Protein 7PLQ (pdb70)

Secondary structure (DSSP, 8-state):
-THHHHIIIIISSSS---GGGEEEEEEPPSB-TT--BHHHHHHHHHHHH---S----EEEE----S--------------SSSSEEEEETT-HHHHHHTS---TT----EEE---EEE--TT----S-SSTT--EEES-SSS---EEE-GGGHHHHEEE-EEEEEPPP-/----TTHHHIIIIISSSS---GGGEEEEEEPPSB-TT--BHHHHHHHHHHHH---S----EEEE----S----------------SBSSSEEEEETT-HHHHHHTS---TT----EEE---EEE--TTB---S-SSTT--EEES-SSS-S-EEE-HHHHHHHEEE-EEEEE--

Sequence (342 aa):
VDSAVRKLLLEGAGQPFSEENIIGIYRTPLVDQQGRARFNLFQKELEATKHRGNANVRYAWLPCSKDTEERGVLEVTKPVYGIGTHLAPANCAQTCASYSDIDENGIRLCRVIGNVEVVLPGSKQFQPTNERFDSGVDDLQKPKHYIIWDANVVHRHIYAEYAVVIKAPSGQPVDSAVRKLLLEGAGQPFSEENIIGIYRTPLVDQQGRARFNLFQKELEATKHRGNANVRYAWLPCSKDDTEERGVLEVTKPLGPVYGIGTHLAPANCAQTCASYSSDIDENGIRLCRVIGNVEVVLPGSKQFQPTNERFDSGVDDLQQKPKHYIIWDANVHRHIYAEYAVVIKA

Nearest PDB structures (foldseek):
  7plq-assembly1_A  TM=9.986E-01  e=2.661E-35  Triticum aestivum
  7plq-assembly2_B  TM=9.838E-01  e=2.208E-32  Triticum aestivum
  5ngo-assembly1_A  TM=8.039E-01  e=1.996E-17  Arabidopsis thaliana
  5ngo-assembly3_E  TM=8.092E-01  e=1.198E-16  Arabidopsis thaliana
  5ngo-assembly2_B  TM=7.558E-01  e=3.806E-14  Arabidopsis thaliana

InterPro domains:
  IPR012317 Poly(ADP-ribose) polymerase, catalytic domain [PS5105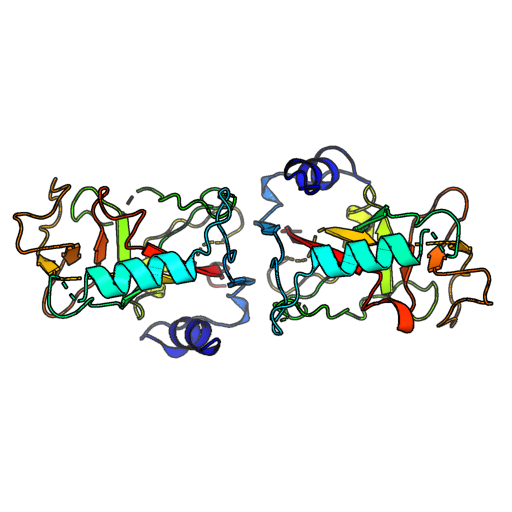9] (236-453)
  IPR022003 RST domain [PF12174] (488-552)
  IPR022003 RST domain [PS51879] (486-557)
  IPR044964 Inactive poly [ADP-ribose] polymerase RCD1/SRO1-5 [PTHR32263] (41-552)
  IPR057823 RCD1, WWE domain [PF23467] (67-146)

B-factor: mean 52.15, std 24.19, range [22.54, 186.38]

Foldseek 3Di:
DVCLLQVLAAVQEPDHDDPVFWPDKDFDDQAAQVRDGLVVLLVVLQVVQVCAVHWPKFKWAAADDPVCVPSSDGDHDDPQFEDAGKTFGSNVVVVSVVVHDQDPQQKWIKTFTHAEDATDRNDHDQADPDPNHAWYFNDPVDGGMTGGHPVCCSRGIGDTMMIMGGHDD/DPDDPCLLCCLAAVFAPDGDDPVQWPDKFWDDQAAQVRHGQVVLQVVLQVVQVVAVGWPKFKWAFADDPVCVHSRDGDHDQFCHFQFADFGKTFGSRHVVLSVVRHDQDPQQKWIKTFTHAEDATDGNDHHQADPDPNHAWYFNDPVDGGMTGHHPVCPRHGIGDTMMTMGRD

Solvent-accessible surface area: 17297 Å² total

Organism: Triticum aestivum (NCBI:txid4565)

Radius of gyration: 23.26 Å; Cα contacts (8 Å, |Δi|>4): 692; chains: 2; bounding box: 47×31×72 Å

Structure (mmCIF, N/CA/C/O backbone):
data_7PLQ
#
_entry.id   7PLQ
#
_cell.length_a   78.513
_cell.length_b   34.373
_cell.length_c   132.581
_cell.angle_alpha   90.000
_cell.angle_beta   101.220
_cell.angle_gamma   90.000
#
_symmetry.space_group_name_H-M   'C 1 2 1'
#
loop_
_entity.id
_entity.type
_entity.pdbx_description
1 polymer 'SIMILAR TO RCD1 (SRO1)'
2 non-polymer 'SULFATE ION'
3 non-polymer GLYCEROL
4 non-polymer 1-ETHOXY-2-(2-ETHOXYETHOXY)ETHANE
5 non-polymer 1,2-ETHANEDIOL
6 water water
#
loop_
_atom_site.group_PDB
_atom_site.id
_atom_site.type_symbol
_atom_site.label_atom_id
_atom_site.label_alt_id
_atom_site.label_comp_id
_atom_site.label_asym_id
_atom_site.label_entity_id
_atom_site.label_seq_id
_atom_site.pdbx_PDB_ins_code
_atom_site.Cartn_x
_atom_site.Cartn_y
_atom_site.Cartn_z
_atom_site.occupancy
_atom_site.B_iso_or_equiv
_atom_site.auth_seq_id
_atom_site.auth_comp_id
_atom_site.auth_asym_id
_atom_site.auth_atom_id
_atom_site.pdbx_PDB_model_num
ATOM 1 N N . VAL A 1 7 ? 10.962 -4.736 42.904 1.00 100.34 250 VAL A N 1
ATOM 2 C CA . VAL A 1 7 ? 10.244 -5.700 42.079 1.00 104.46 250 VAL A CA 1
ATOM 3 C C . VAL A 1 7 ? 9.183 -5.004 41.235 1.00 107.50 250 VAL A C 1
ATOM 4 O O . VAL A 1 7 ? 8.353 -4.252 41.751 1.00 96.74 250 VAL A O 1
ATOM 8 N N . ASP A 1 8 ? 9.223 -5.276 39.927 1.00 113.09 251 ASP A N 1
ATOM 9 C CA . ASP A 1 8 ? 8.295 -4.647 38.994 1.00 110.45 251 ASP A CA 1
ATOM 10 C C . ASP A 1 8 ? 6.856 -5.064 39.270 1.00 112.66 251 ASP A C 1
ATOM 11 O O . ASP A 1 8 ? 5.932 -4.259 39.103 1.00 109.82 251 ASP A O 1
ATOM 16 N N . SER A 1 9 ? 6.646 -6.312 39.699 1.00 101.44 252 SER A N 1
ATOM 17 C CA . SER A 1 9 ? 5.295 -6.826 39.889 1.00 94.10 252 SER A CA 1
ATOM 18 C C . SER A 1 9 ? 4.559 -6.120 41.019 1.00 81.32 252 SER A C 1
ATOM 19 O O . SER A 1 9 ? 3.333 -6.237 41.105 1.00 67.98 252 SER A O 1
ATOM 22 N N . ALA A 1 10 ? 5.279 -5.396 41.883 1.00 82.78 253 ALA A N 1
ATOM 23 C CA . ALA A 1 10 ? 4.660 -4.776 43.051 1.00 82.06 253 ALA A CA 1
ATOM 24 C C . ALA A 1 10 ? 3.579 -3.773 42.665 1.00 69.39 253 ALA A C 1
ATOM 25 O O . ALA A 1 10 ? 2.645 -3.545 43.443 1.00 59.47 253 ALA A O 1
ATOM 27 N N . VAL A 1 11 ? 3.692 -3.144 41.493 1.00 65.40 254 VAL A N 1
ATOM 28 C CA . VAL A 1 11 ? 2.705 -2.139 41.106 1.00 58.73 254 VAL A CA 1
ATOM 29 C C . VAL A 1 11 ? 1.368 -2.805 40.807 1.00 58.36 254 VAL A C 1
ATOM 30 O O . VAL A 1 11 ? 0.324 -2.415 41.346 1.00 50.26 254 VAL A O 1
ATOM 34 N N . ARG A 1 12 ? 1.382 -3.822 39.940 1.00 53.94 255 ARG A N 1
ATOM 35 C CA . ARG A 1 12 ? 0.168 -4.579 39.652 1.00 62.79 255 ARG A CA 1
ATOM 36 C C . ARG A 1 12 ? -0.284 -5.374 40.867 1.00 54.94 255 ARG A C 1
ATOM 37 O O . ARG A 1 12 ? -1.487 -5.571 41.066 1.00 59.97 255 ARG A O 1
ATOM 45 N N . LYS A 1 13 ? 0.667 -5.826 41.685 1.00 53.49 256 LYS A N 1
ATOM 46 C CA . LYS A 1 13 ? 0.337 -6.494 42.938 1.00 70.12 256 LYS A CA 1
ATOM 47 C C . LYS A 1 13 ? -0.584 -5.625 43.783 1.00 66.46 256 LYS A C 1
ATOM 48 O O . LYS A 1 13 ? -1.653 -6.065 44.219 1.00 73.69 256 LYS A O 1
ATOM 54 N N . LEU A 1 14 ? -0.174 -4.379 44.026 1.00 58.21 257 LEU A N 1
ATOM 55 C CA . LEU A 1 14 ? -0.992 -3.461 44.810 1.00 63.77 257 LEU A CA 1
ATOM 56 C C . LEU A 1 14 ? -2.267 -3.061 44.074 1.00 62.47 257 LEU A C 1
ATOM 57 O O . LEU A 1 14 ? -3.314 -2.877 44.707 1.00 66.53 257 LEU A O 1
ATOM 62 N N . LEU A 1 15 ? -2.203 -2.939 42.744 1.00 66.26 258 LEU A N 1
ATOM 63 C CA . LEU A 1 15 ? -3.310 -2.388 41.965 1.00 65.36 258 LEU A CA 1
ATOM 64 C C . LEU A 1 15 ? -4.437 -3.393 41.769 1.00 73.72 258 LEU A C 1
ATOM 65 O O . LEU A 1 15 ? -5.611 -3.070 41.986 1.00 74.54 258 LEU A O 1
ATOM 70 N N . LEU A 1 16 ? -4.105 -4.610 41.346 1.00 74.17 259 LEU A N 1
ATOM 71 C CA . LEU A 1 16 ? -5.138 -5.537 40.902 1.00 77.42 259 LEU A CA 1
ATOM 72 C C . LEU A 1 16 ? -5.728 -6.320 42.074 1.00 89.27 259 LEU A C 1
ATOM 73 O O . LEU A 1 16 ? -6.936 -6.260 42.320 1.00 96.59 259 LEU A O 1
ATOM 78 N N . GLU A 1 17 ? -4.894 -7.050 42.808 1.00 89.41 260 GLU A N 1
ATOM 79 C CA . GLU A 1 17 ? -5.386 -7.921 43.865 1.00 96.82 260 GLU A CA 1
ATOM 80 C C . GLU A 1 17 ? -5.253 -7.322 45.259 1.00 100.80 260 GLU A C 1
ATOM 81 O O . GLU A 1 17 ? -5.798 -7.892 46.210 1.00 115.92 260 GLU A O 1
ATOM 87 N N . GLY A 1 18 ? -4.546 -6.202 45.400 1.00 93.92 261 GLY A N 1
ATOM 88 C CA . GLY A 1 18 ? -4.198 -5.614 46.683 1.00 99.47 261 GLY A CA 1
ATOM 89 C C . GLY A 1 18 ? -5.252 -5.580 47.776 1.00 114.96 261 GLY A C 1
ATOM 90 O O . GLY A 1 18 ? -5.123 -6.283 48.783 1.00 115.59 261 GLY A O 1
ATOM 91 N N . ALA A 1 19 ? -6.290 -4.763 47.602 1.00 114.76 262 ALA A N 1
ATOM 92 C CA . ALA A 1 19 ? -7.268 -4.489 48.643 1.00 118.93 262 ALA A CA 1
ATOM 93 C C . ALA A 1 19 ? -8.604 -5.160 48.331 1.00 138.31 262 ALA A C 1
ATOM 94 O O . ALA A 1 19 ? -8.718 -5.984 47.416 1.00 133.79 262 ALA A O 1
ATOM 96 N N . GLY A 1 20 ? -9.626 -4.791 49.108 1.00 171.62 263 GLY A N 1
ATOM 97 C CA . GLY A 1 20 ? -10.953 -5.347 48.898 1.00 172.65 263 GLY A CA 1
ATOM 98 C C . GLY A 1 20 ? -11.543 -4.976 47.552 1.00 174.47 263 GLY A C 1
ATOM 99 O O . GLY A 1 20 ? -12.180 -5.803 46.895 1.00 178.85 263 GLY A O 1
ATOM 100 N N . GLN A 1 21 ? -11.359 -3.725 47.131 1.00 154.84 264 GLN A N 1
ATOM 101 C CA . GLN A 1 21 ? -11.796 -3.308 45.805 1.00 144.51 264 GLN A CA 1
ATOM 102 C C . GLN A 1 21 ? -10.652 -3.474 44.811 1.00 140.75 264 GLN A C 1
ATOM 103 O O . GLN A 1 21 ? -9.580 -2.891 45.014 1.00 139.98 264 GLN A O 1
ATOM 109 N N . PRO A 1 22 ? -10.822 -4.269 43.760 1.00 127.50 265 PRO A N 1
ATOM 110 C CA . PRO A 1 22 ? -9.760 -4.479 42.775 1.00 114.29 265 PRO A CA 1
ATOM 111 C C . PRO A 1 22 ? -9.808 -3.486 41.616 1.00 105.14 265 PRO A C 1
ATOM 112 O O . PRO A 1 22 ? -10.750 -2.704 41.463 1.00 105.62 265 PRO A O 1
ATOM 116 N N . PHE A 1 23 ? -8.750 -3.526 40.807 1.00 96.22 266 PHE A N 1
ATOM 117 C CA . PHE A 1 23 ? -8.731 -2.916 39.485 1.00 85.73 266 PHE A CA 1
ATOM 118 C C . PHE A 1 23 ? -8.498 -3.999 38.439 1.00 81.82 266 PHE A C 1
ATOM 119 O O . PHE A 1 23 ? -8.073 -5.116 38.754 1.00 85.06 266 PHE A O 1
ATOM 127 N N . SER A 1 24 ? -8.788 -3.658 37.186 1.00 66.59 267 SER A N 1
ATOM 128 C CA . SER A 1 24 ? -8.632 -4.571 36.066 1.00 70.54 267 SER A CA 1
ATOM 129 C C . SER A 1 24 ? -7.568 -4.043 35.109 1.00 68.86 267 SER A C 1
ATOM 130 O O . SER A 1 24 ? -7.291 -2.840 35.055 1.00 64.42 267 SER A O 1
ATOM 133 N N . GLU A 1 25 ? -6.965 -4.973 34.361 1.00 64.35 268 GLU A N 1
ATOM 134 C CA . GLU A 1 25 ? -5.918 -4.615 33.407 1.00 63.81 268 GLU A CA 1
ATOM 135 C C . GLU A 1 25 ? -6.401 -3.596 32.382 1.00 63.56 268 GLU A C 1
ATOM 136 O O . GLU A 1 25 ? -5.666 -2.666 32.031 1.00 52.72 268 GLU A O 1
ATOM 142 N N . GLU A 1 26 ? -7.638 -3.746 31.900 1.00 63.17 269 GLU A N 1
ATOM 143 C CA . GLU A 1 26 ? -8.172 -2.784 30.942 1.00 54.40 269 GLU A CA 1
ATOM 144 C C . GLU A 1 26 ? -8.265 -1.389 31.541 1.00 57.83 269 GLU A C 1
ATOM 145 O O . GLU A 1 26 ? -8.217 -0.395 30.808 1.00 62.41 269 GLU A O 1
ATOM 151 N N . ASN A 1 27 ? -8.418 -1.291 32.861 1.00 58.73 270 ASN A N 1
ATOM 152 C CA . ASN A 1 27 ? -8.456 0.014 33.504 1.00 57.67 270 ASN A CA 1
ATOM 153 C C . ASN A 1 27 ? -7.080 0.666 33.570 1.00 53.65 270 ASN A C 1
ATOM 154 O O . ASN A 1 27 ? -6.994 1.892 33.682 1.00 53.23 270 ASN A O 1
ATOM 159 N N . ILE A 1 28 ? -6.006 -0.114 33.491 1.00 46.17 271 ILE A N 1
ATOM 160 C CA . ILE A 1 28 ? -4.656 0.436 33.562 1.00 53.95 271 ILE A CA 1
ATOM 161 C C . ILE A 1 28 ? -4.253 0.898 32.166 1.00 43.95 271 ILE A C 1
ATOM 162 O O . ILE A 1 28 ? -4.038 0.081 31.269 1.00 41.59 271 ILE A O 1
ATOM 167 N N . ILE A 1 29 ? -4.144 2.214 31.985 1.00 44.28 272 ILE A N 1
ATOM 168 C CA . ILE A 1 29 ? -3.693 2.752 30.710 1.00 38.12 272 ILE A CA 1
ATOM 169 C C . ILE A 1 29 ? -2.180 2.663 30.600 1.00 34.20 272 ILE A C 1
ATOM 170 O O . ILE A 1 29 ? -1.640 2.318 29.542 1.00 36.15 272 ILE A O 1
ATOM 175 N N . GLY A 1 30 ? -1.474 2.927 31.693 1.00 34.71 273 GLY A N 1
ATOM 176 C CA . GLY A 1 30 ? -0.027 2.880 31.670 1.00 34.84 273 GLY A CA 1
ATOM 177 C C . GLY A 1 30 ? 0.548 2.730 33.058 1.00 34.06 273 GLY A C 1
ATOM 178 O O . GLY A 1 30 ? -0.042 3.175 34.047 1.00 36.45 273 GLY A O 1
ATOM 179 N N . ILE A 1 31 ? 1.705 2.078 33.126 1.00 33.65 274 ILE A N 1
ATOM 180 C CA . ILE A 1 31 ? 2.571 2.062 34.298 1.00 34.16 274 ILE A CA 1
ATOM 181 C C . ILE A 1 31 ? 3.976 2.370 33.797 1.00 35.29 274 ILE A C 1
ATOM 182 O O . ILE A 1 31 ? 4.493 1.664 32.923 1.00 34.27 274 ILE A O 1
ATOM 187 N N . TYR A 1 32 ? 4.578 3.436 34.314 1.00 29.18 275 TYR A N 1
ATOM 188 C CA . TYR A 1 32 ? 5.841 3.925 33.783 1.00 32.16 275 TYR A CA 1
ATOM 189 C C . TYR A 1 32 ? 6.844 4.167 34.898 1.00 33.42 275 TYR A C 1
ATOM 190 O O . TYR A 1 32 ? 6.486 4.641 35.976 1.00 31.73 275 TYR A O 1
ATOM 199 N N . ARG A 1 33 ? 8.103 3.856 34.626 1.00 31.18 276 ARG A N 1
ATOM 200 C CA . ARG A 1 33 ? 9.169 4.238 35.537 1.00 34.40 276 ARG A CA 1
ATOM 201 C C . ARG A 1 33 ? 9.398 5.748 35.492 1.00 33.64 276 ARG A C 1
ATOM 202 O O . ARG A 1 33 ? 9.259 6.394 34.451 1.00 36.56 276 ARG A O 1
ATOM 210 N N . THR A 1 34 ? 9.760 6.309 36.635 1.00 38.10 277 THR A N 1
ATOM 211 C CA . THR A 1 34 ? 10.132 7.713 36.699 1.00 31.21 277 THR A CA 1
ATOM 212 C C . THR A 1 34 ? 11.583 7.902 36.254 1.00 32.09 277 THR A C 1
ATOM 213 O O . THR A 1 34 ? 12.364 6.948 36.222 1.00 35.19 277 THR A O 1
ATOM 217 N N . PRO A 1 35 ? 11.971 9.123 35.898 1.00 30.47 278 PRO A N 1
ATOM 218 C CA . PRO A 1 35 ? 13.326 9.329 35.375 1.00 35.16 278 PRO A CA 1
ATOM 219 C C . PRO A 1 35 ? 14.385 9.042 36.423 1.00 40.12 278 PRO A C 1
ATOM 220 O O . PRO A 1 35 ? 14.169 9.209 37.625 1.00 45.01 278 PRO A O 1
ATOM 224 N N . LEU A 1 36 ? 15.546 8.592 35.946 1.00 37.92 279 LEU A N 1
ATOM 225 C CA . LEU A 1 36 ? 16.625 8.240 36.858 1.00 42.87 279 LEU A CA 1
ATOM 226 C C . LEU A 1 36 ? 17.287 9.467 37.469 1.00 47.06 279 LEU A C 1
ATOM 227 O O . LEU A 1 36 ? 17.731 9.409 38.620 1.00 43.43 279 LEU A O 1
ATOM 232 N N . VAL A 1 37 ? 17.379 10.577 36.727 1.00 50.23 280 VAL A N 1
ATOM 233 C CA . VAL A 1 37 ? 17.980 11.798 37.250 1.00 50.98 280 VAL A CA 1
ATOM 234 C C . VAL A 1 37 ? 16.992 12.953 37.137 1.00 51.48 280 VAL A C 1
ATOM 235 O O . VAL A 1 37 ? 16.051 12.928 36.341 1.00 41.35 280 VAL A O 1
ATOM 239 N N . ASP A 1 38 ? 17.208 13.967 37.976 1.00 58.69 281 ASP A N 1
ATOM 240 C CA . ASP A 1 38 ? 16.441 15.203 37.934 1.00 68.75 281 ASP A CA 1
ATOM 241 C C . ASP A 1 38 ? 17.095 16.152 36.928 1.00 76.73 281 ASP A C 1
ATOM 242 O O . ASP A 1 38 ? 18.014 15.768 36.202 1.00 69.31 281 ASP A O 1
ATOM 247 N N . GLN A 1 39 ? 16.641 17.410 36.877 1.00 126.62 282 GLN A N 1
ATOM 248 C CA . GLN A 1 39 ? 17.208 18.340 35.903 1.00 131.77 282 GLN A CA 1
ATOM 249 C C . GLN A 1 39 ? 18.692 18.574 36.156 1.00 133.12 282 GLN A C 1
ATOM 250 O O . GLN A 1 39 ? 19.469 18.750 35.210 1.00 138.25 282 GLN A O 1
ATOM 256 N N . GLN A 1 40 ? 19.104 18.590 37.423 1.00 100.56 283 GLN A N 1
ATOM 257 C CA . GLN A 1 40 ? 20.485 18.867 37.792 1.00 97.62 283 GLN A CA 1
ATOM 258 C C . GLN A 1 40 ? 21.361 17.618 37.802 1.00 88.82 283 GLN A C 1
ATOM 259 O O . GLN A 1 40 ? 22.422 17.624 38.436 1.00 88.75 283 GLN A O 1
ATOM 265 N N . GLY A 1 41 ? 20.917 16.539 37.159 1.00 80.42 284 GLY A N 1
ATOM 266 C CA . GLY A 1 41 ? 21.749 15.378 36.936 1.00 72.23 284 GLY A CA 1
ATOM 267 C C . GLY A 1 41 ? 21.977 14.476 38.128 1.00 64.50 284 GLY A C 1
ATOM 268 O O . GLY A 1 41 ? 22.737 13.508 38.006 1.00 63.14 284 GLY A O 1
ATOM 269 N N . ARG A 1 42 ? 21.367 14.750 39.276 1.00 65.26 285 ARG A N 1
ATOM 270 C CA . ARG A 1 42 ? 21.567 13.879 40.423 1.00 59.19 285 ARG A CA 1
ATOM 271 C C . ARG A 1 42 ? 20.718 12.626 40.279 1.00 43.40 285 ARG A C 1
ATOM 272 O O . ARG A 1 42 ? 19.537 12.695 39.935 1.00 51.57 285 ARG A O 1
ATOM 280 N N . ALA A 1 43 ? 21.326 11.478 40.560 1.00 49.28 286 ALA A N 1
ATOM 281 C CA . ALA A 1 43 ? 20.599 10.218 40.523 1.00 47.44 286 ALA A CA 1
ATOM 282 C C . ALA A 1 43 ? 19.548 10.223 41.628 1.00 49.35 286 ALA A C 1
ATOM 283 O O . ALA A 1 43 ? 19.882 10.314 42.814 1.00 43.87 286 ALA A O 1
ATOM 285 N N . ARG A 1 44 ? 18.272 10.165 41.235 1.00 49.39 287 ARG A N 1
ATOM 286 C CA . ARG A 1 44 ? 17.198 10.357 42.204 1.00 41.97 287 ARG A CA 1
ATOM 287 C C . ARG A 1 44 ? 17.166 9.228 43.224 1.00 42.91 287 ARG A C 1
ATOM 288 O O . ARG A 1 44 ? 16.975 9.475 44.422 1.00 38.79 287 ARG A O 1
ATOM 296 N N . PHE A 1 45 ? 17.359 7.985 42.774 1.00 34.10 288 PHE A N 1
ATOM 297 C CA . PHE A 1 45 ? 17.340 6.862 43.704 1.00 35.88 288 PHE A CA 1
ATOM 298 C C . PHE A 1 45 ? 18.493 6.940 44.702 1.00 45.03 288 PHE A C 1
ATOM 299 O O . PHE A 1 45 ? 18.296 6.717 45.905 1.00 48.61 288 PHE A O 1
ATOM 307 N N . ASN A 1 46 ? 19.702 7.261 44.230 1.00 35.72 289 ASN A N 1
ATOM 308 C CA . ASN A 1 46 ? 20.842 7.388 45.138 1.00 42.14 289 ASN A CA 1
ATOM 309 C C . ASN A 1 46 ? 20.606 8.470 46.184 1.00 45.37 289 ASN A C 1
ATOM 310 O O . ASN A 1 46 ? 20.953 8.287 47.356 1.00 41.20 289 ASN A O 1
ATOM 315 N N . LEU A 1 47 ? 20.020 9.603 45.782 1.00 44.25 290 LEU A N 1
ATOM 316 C CA . LEU A 1 47 ? 19.667 10.645 46.746 1.00 39.19 290 LEU A CA 1
ATOM 317 C C . LEU A 1 47 ? 18.716 10.111 47.811 1.00 46.42 290 LEU A C 1
ATOM 318 O O . LEU A 1 47 ? 18.869 10.400 49.005 1.00 44.48 290 LEU A O 1
ATOM 323 N N . PHE A 1 48 ? 17.699 9.361 47.387 1.00 40.43 291 PHE A N 1
ATOM 324 C CA . PHE A 1 48 ? 16.744 8.801 48.335 1.00 41.38 291 PHE A CA 1
ATOM 325 C C . PHE A 1 48 ? 17.431 7.813 49.272 1.00 40.26 291 PHE A C 1
ATOM 326 O O . PHE A 1 48 ? 17.146 7.785 50.474 1.00 52.34 291 PHE A O 1
ATOM 334 N N . GLN A 1 49 ? 18.333 6.986 48.734 1.00 48.67 292 GLN A N 1
ATOM 335 C CA . GLN A 1 49 ? 19.090 6.061 49.573 1.00 44.08 292 GLN A CA 1
ATOM 336 C C . GLN A 1 49 ? 19.889 6.824 50.615 1.00 44.20 292 GLN A C 1
ATOM 337 O O . GLN A 1 49 ? 19.926 6.440 51.792 1.00 36.57 292 GLN A O 1
ATOM 343 N N . LYS A 1 50 ? 20.546 7.905 50.190 1.00 38.16 293 LYS A N 1
ATOM 344 C CA . LYS A 1 50 ? 21.265 8.766 51.119 1.00 50.04 293 LYS A CA 1
ATOM 345 C C . LYS A 1 50 ? 20.337 9.274 52.217 1.00 41.65 293 LYS A C 1
ATOM 346 O O . LYS A 1 50 ? 20.652 9.172 53.407 1.00 41.15 293 LYS A O 1
ATOM 352 N N . GLU A 1 51 ? 19.171 9.806 51.830 1.00 42.48 294 GLU A N 1
ATOM 353 C CA . GLU A 1 51 ? 18.201 10.280 52.811 1.00 49.95 294 GLU A CA 1
ATOM 354 C C . GLU A 1 51 ? 17.692 9.139 53.681 1.00 38.18 294 GLU A C 1
ATOM 355 O O . GLU A 1 51 ? 17.414 9.335 54.866 1.00 39.05 294 GLU A O 1
ATOM 361 N N . LEU A 1 52 ? 17.536 7.946 53.101 1.00 39.21 295 LEU A N 1
ATOM 362 C CA . LEU A 1 52 ? 17.156 6.771 53.881 1.00 41.23 295 LEU A CA 1
ATOM 363 C C . LEU A 1 52 ? 18.184 6.479 54.968 1.00 45.71 295 LEU A C 1
ATOM 364 O O . LEU A 1 52 ? 17.830 6.224 56.126 1.00 39.40 295 LEU A O 1
ATOM 369 N N . GLU A 1 53 ? 19.467 6.491 54.606 1.00 41.86 296 GLU A N 1
ATOM 370 C CA . GLU A 1 53 ? 20.507 6.197 55.582 1.00 41.67 296 GLU A CA 1
ATOM 371 C C . GLU A 1 53 ? 20.570 7.259 56.671 1.00 41.90 296 GLU A C 1
ATOM 372 O O . GLU A 1 53 ? 20.758 6.932 57.849 1.00 44.11 296 GLU A O 1
ATOM 378 N N . ALA A 1 54 ? 20.392 8.532 56.305 1.00 42.58 297 ALA A N 1
ATOM 379 C CA . ALA A 1 54 ? 20.445 9.596 57.306 1.00 43.94 297 ALA A CA 1
ATOM 380 C C . ALA A 1 54 ? 19.310 9.473 58.315 1.00 42.40 297 ALA A C 1
ATOM 381 O O . ALA A 1 54 ? 19.531 9.618 59.520 1.00 37.53 297 ALA A O 1
ATOM 383 N N . THR A 1 55 ? 18.085 9.206 57.845 1.00 40.92 298 THR A N 1
ATOM 384 C CA . THR A 1 55 ? 16.975 9.038 58.779 1.00 40.45 298 THR A CA 1
ATOM 385 C C . THR A 1 55 ? 17.162 7.788 59.629 1.00 43.93 298 THR A C 1
ATOM 386 O O . THR A 1 55 ? 16.866 7.795 60.830 1.00 43.82 298 THR A O 1
ATOM 390 N N . LYS A 1 56 ? 17.651 6.703 59.022 1.00 45.23 299 LYS A N 1
ATOM 391 C CA . LYS A 1 56 ? 17.960 5.502 59.791 1.00 38.29 299 LYS A CA 1
ATOM 392 C C . LYS A 1 56 ? 18.944 5.793 60.915 1.00 44.14 299 LYS A C 1
ATOM 393 O O . LYS A 1 56 ? 18.763 5.319 62.043 1.00 48.46 299 LYS A O 1
ATOM 415 N N . HIS A 1 58 ? 19.578 8.676 62.385 1.00 42.45 301 HIS A N 1
ATOM 416 C CA . HIS A 1 58 ? 19.053 9.621 63.361 1.00 43.60 301 HIS A CA 1
ATOM 417 C C . HIS A 1 58 ? 17.967 9.006 64.241 1.00 43.34 301 HIS A C 1
ATOM 418 O O . HIS A 1 58 ? 17.953 9.236 65.455 1.00 37.60 301 HIS A O 1
ATOM 425 N N . ARG A 1 59 ? 17.046 8.236 63.655 1.00 36.63 302 ARG A N 1
ATOM 426 C CA . ARG A 1 59 ? 15.897 7.713 64.387 1.00 34.77 302 ARG A CA 1
ATOM 427 C C . ARG A 1 59 ? 16.045 6.256 64.792 1.00 39.50 302 ARG A C 1
ATOM 428 O O . ARG A 1 59 ? 15.337 5.808 65.701 1.00 43.19 302 ARG A O 1
ATOM 436 N N . GLY A 1 60 ? 16.936 5.511 64.148 1.00 36.16 303 GLY A N 1
ATOM 437 C CA . GLY A 1 60 ? 17.048 4.089 64.342 1.00 40.71 303 GLY A CA 1
ATOM 438 C C . GLY A 1 60 ? 16.342 3.278 63.279 1.00 42.17 303 GLY A C 1
ATOM 439 O O . GLY A 1 60 ? 16.692 2.116 63.066 1.00 38.46 303 GLY A O 1
ATOM 440 N N . ASN A 1 61 ? 15.371 3.876 62.597 1.00 43.13 304 ASN A N 1
ATOM 441 C CA . ASN A 1 61 ? 14.667 3.228 61.506 1.00 42.05 304 ASN A CA 1
ATOM 442 C C . ASN A 1 61 ? 14.169 4.309 60.560 1.00 37.15 304 ASN A C 1
ATOM 443 O O . ASN A 1 61 ? 13.688 5.355 61.005 1.00 36.08 304 ASN A O 1
ATOM 448 N N . ALA A 1 62 ? 14.310 4.068 59.257 1.00 35.29 305 ALA A N 1
ATOM 449 C CA . ALA A 1 62 ? 13.842 5.054 58.291 1.00 37.81 305 ALA A CA 1
ATOM 450 C C . ALA A 1 62 ? 12.340 4.979 58.067 1.00 33.73 305 ALA A C 1
ATOM 451 O O . ALA A 1 62 ? 11.742 5.987 57.672 1.00 33.12 305 ALA A O 1
ATOM 453 N N . ASN A 1 63 ? 11.719 3.828 58.333 1.00 31.43 306 ASN A N 1
ATOM 454 C CA . ASN A 1 63 ? 10.274 3.645 58.168 1.00 30.94 306 ASN A CA 1
ATOM 455 C C . ASN A 1 63 ? 9.844 4.029 56.751 1.00 39.02 306 ASN A C 1
ATOM 456 O O . ASN A 1 63 ? 9.027 4.926 56.529 1.00 36.52 306 ASN A O 1
ATOM 461 N N . VAL A 1 64 ? 10.435 3.330 55.786 1.00 37.97 307 VAL A N 1
ATOM 462 C CA . VAL A 1 64 ? 10.120 3.529 54.374 1.00 31.82 307 VAL A CA 1
ATOM 463 C C . VAL A 1 64 ? 8.833 2.785 54.055 1.00 33.31 307 VAL A C 1
ATOM 464 O O . VAL A 1 64 ? 8.730 1.579 54.300 1.00 37.70 307 VAL A O 1
ATOM 468 N N . ARG A 1 65 ? 7.849 3.493 53.507 1.00 29.24 308 ARG A N 1
ATOM 469 C CA . ARG A 1 65 ? 6.611 2.862 53.084 1.00 32.62 308 ARG A CA 1
ATOM 470 C C . ARG A 1 65 ? 6.371 3.099 51.600 1.00 35.95 308 ARG A C 1
ATOM 471 O O . ARG A 1 65 ? 6.884 4.049 51.004 1.00 37.32 308 ARG A O 1
ATOM 479 N N . TYR A 1 66 ? 5.580 2.209 51.010 1.00 31.07 309 TYR A N 1
ATOM 480 C CA . TYR A 1 66 ? 4.959 2.480 49.724 1.00 35.51 309 TYR A CA 1
ATOM 481 C C . TYR A 1 66 ? 3.686 3.283 49.943 1.00 33.02 309 TYR A C 1
ATOM 482 O O . TYR A 1 66 ? 2.923 3.026 50.880 1.00 38.14 309 TYR A O 1
ATOM 491 N N . ALA A 1 67 ? 3.452 4.253 49.068 1.00 33.97 310 ALA A N 1
ATOM 492 C CA . ALA A 1 67 ? 2.292 5.120 49.196 1.00 34.36 310 ALA A CA 1
ATOM 493 C C . ALA A 1 67 ? 1.931 5.656 47.823 1.00 31.96 310 ALA A C 1
ATOM 494 O O . ALA A 1 67 ? 2.770 5.734 46.922 1.00 32.96 310 ALA A O 1
ATOM 496 N N . TRP A 1 68 ? 0.667 6.033 47.681 1.00 30.61 311 TRP A N 1
ATOM 497 C CA . TRP A 1 68 ? 0.110 6.511 46.425 1.00 32.85 311 TRP A CA 1
ATOM 498 C C . TRP A 1 68 ? -0.091 8.019 46.486 1.00 38.73 311 TRP A C 1
ATOM 499 O O . TRP A 1 68 ? -0.748 8.521 47.401 1.00 33.24 311 TRP A O 1
ATOM 510 N N . LEU A 1 69 ? 0.472 8.736 45.513 1.00 32.74 312 LEU A N 1
ATOM 511 C CA . LEU A 1 69 ? 0.373 10.186 45.472 1.00 26.72 312 LEU A CA 1
ATOM 512 C C . LEU A 1 69 ? -0.612 10.605 44.390 1.00 38.42 312 LEU A C 1
ATOM 513 O O . LEU A 1 69 ? -0.355 10.348 43.200 1.00 36.90 312 LEU A O 1
ATOM 518 N N . PRO A 1 70 ? -1.722 11.263 44.737 1.00 34.84 313 PRO A N 1
ATOM 519 C CA . PRO A 1 70 ? -2.664 11.723 43.701 1.00 37.12 313 PRO A CA 1
ATOM 520 C C . PRO A 1 70 ? -2.016 12.747 42.780 1.00 39.65 313 PRO A C 1
ATOM 521 O O . PRO A 1 70 ? -1.261 13.615 43.223 1.00 37.18 313 PRO A O 1
ATOM 525 N N . CYS A 1 71 ? -2.334 12.649 41.488 1.00 34.01 314 CYS A N 1
ATOM 526 C CA . CYS A 1 71 ? -1.669 13.436 40.462 1.00 39.94 314 CYS A CA 1
ATOM 527 C C . CYS A 1 71 ? -2.671 14.060 39.509 1.00 38.51 314 CYS A C 1
ATOM 528 O O . CYS A 1 71 ? -3.735 13.496 39.238 1.00 36.98 314 CYS A O 1
ATOM 531 N N . SER A 1 72 ? -2.302 15.227 38.993 1.00 39.22 315 SER A N 1
ATOM 532 C CA . SER A 1 72 ? -2.937 15.797 37.819 1.00 37.00 315 SER A CA 1
ATOM 533 C C . SER A 1 72 ? -2.058 15.528 36.603 1.00 43.61 315 SER A C 1
ATOM 534 O O . SER A 1 72 ? -0.911 15.089 36.720 1.00 36.51 315 SER A O 1
ATOM 537 N N . LYS A 1 73 ? -2.613 15.809 35.421 1.00 41.23 316 LYS A N 1
ATOM 538 C CA . LYS A 1 73 ? -1.846 15.706 34.183 1.00 39.67 316 LYS A CA 1
ATOM 539 C C . LYS A 1 73 ? -0.565 16.530 34.258 1.00 35.19 316 LYS A C 1
ATOM 540 O O . LYS A 1 73 ? 0.520 16.044 33.920 1.00 38.19 316 LYS A O 1
ATOM 546 N N . ASP A 1 74 ? -0.670 17.771 34.738 1.00 35.34 317 ASP A N 1
ATOM 547 C CA . ASP A 1 74 ? 0.492 18.655 34.794 1.00 45.97 317 ASP A CA 1
ATOM 548 C C . ASP A 1 74 ? 1.563 18.120 35.742 1.00 40.35 317 ASP A C 1
ATOM 549 O O . ASP A 1 74 ? 2.751 18.090 35.399 1.00 42.28 317 ASP A O 1
ATOM 554 N N . THR A 1 75 ? 1.167 17.715 36.952 1.00 41.96 318 THR A N 1
ATOM 555 C CA . THR A 1 75 ? 2.167 17.290 37.927 1.00 44.83 318 THR A CA 1
ATOM 556 C C . THR A 1 75 ? 2.866 16.016 37.474 1.00 39.17 318 THR A C 1
ATOM 557 O O . THR A 1 75 ? 4.080 15.873 37.654 1.00 45.53 318 THR A O 1
ATOM 569 N N . GLU A 1 77 ? 3.407 15.340 34.423 1.00 32.01 320 GLU A N 1
ATOM 570 C CA . GLU A 1 77 ? 4.310 15.791 33.370 1.00 34.39 320 GLU A CA 1
ATOM 571 C C . GLU A 1 77 ? 5.581 16.389 33.960 1.00 43.35 320 GLU A C 1
ATOM 572 O O . GLU A 1 77 ? 6.675 16.178 33.423 1.00 34.77 320 GLU A O 1
ATOM 578 N N . GLU A 1 78 ? 5.461 17.135 35.067 1.00 38.19 321 GLU A N 1
ATOM 579 C CA . GLU A 1 78 ? 6.652 17.679 35.711 1.00 37.42 321 GLU A CA 1
ATOM 580 C C . GLU A 1 78 ? 7.634 16.573 36.074 1.00 42.51 321 GLU A C 1
ATOM 581 O O . GLU A 1 78 ? 8.841 16.705 35.840 1.00 36.22 321 GLU A O 1
ATOM 611 N N . ARG A 1 82 ? 10.727 16.217 33.524 1.00 37.72 325 ARG A N 1
ATOM 612 C CA . ARG A 1 82 ? 11.793 16.972 34.164 1.00 49.50 325 ARG A CA 1
ATOM 613 C C . ARG A 1 82 ? 12.297 16.388 35.477 1.00 43.93 325 ARG A C 1
ATOM 614 O O . ARG A 1 82 ? 13.214 16.962 36.069 1.00 47.74 325 ARG A O 1
ATOM 622 N N . GLY A 1 83 ? 11.734 15.284 35.957 1.00 40.88 326 GLY A N 1
ATOM 623 C CA . GLY A 1 83 ? 12.175 14.783 37.241 1.00 48.62 326 GLY A CA 1
ATOM 624 C C . GLY A 1 83 ? 11.835 15.672 38.418 1.00 47.83 326 GLY A C 1
ATOM 625 O O . GLY A 1 83 ? 12.372 15.466 39.511 1.00 44.68 326 GLY A O 1
ATOM 626 N N . VAL A 1 84 ? 10.959 16.650 38.231 1.00 47.40 327 VAL A N 1
ATOM 627 C CA . VAL A 1 84 ? 10.538 17.551 39.297 1.00 47.54 327 VAL A CA 1
ATOM 628 C C . VAL A 1 84 ? 9.277 17.001 39.948 1.00 41.92 327 VAL A C 1
ATOM 629 O O . VAL A 1 84 ? 8.365 16.523 39.262 1.00 40.68 327 VAL A O 1
ATOM 633 N N . LEU A 1 85 ? 9.212 17.085 41.276 1.00 45.36 328 LEU A N 1
ATOM 634 C CA . LEU A 1 85 ? 8.049 16.650 42.040 1.00 50.46 328 LEU A CA 1
ATOM 635 C C . LEU A 1 85 ? 7.143 17.843 42.328 1.00 41.13 328 LEU A C 1
ATOM 636 O O . LEU A 1 85 ? 7.566 18.807 42.975 1.00 47.14 328 LEU A O 1
ATOM 641 N N . GLU A 1 86 ? 5.899 17.768 41.854 1.00 50.42 329 GLU A N 1
ATOM 642 C CA . GLU A 1 86 ? 4.853 18.739 42.154 1.00 56.69 329 GLU A CA 1
ATOM 643 C C . GLU A 1 86 ? 3.646 18.031 42.756 1.00 62.79 329 GLU A C 1
ATOM 644 O O . GLU A 1 86 ? 3.286 16.930 42.329 1.00 61.68 329 GLU A O 1
ATOM 650 N N . VAL A 1 87 ? 3.027 18.662 43.753 1.00 60.83 330 VAL A N 1
ATOM 651 C CA . VAL A 1 87 ? 1.912 18.073 44.488 1.00 67.82 330 VAL A CA 1
ATOM 652 C C . VAL A 1 87 ? 0.634 18.853 44.197 1.00 60.90 330 VAL A C 1
ATOM 653 O O . VAL A 1 87 ? 0.648 20.087 44.115 1.00 74.40 330 VAL A O 1
ATOM 657 N N . THR A 1 88 ? -0.468 18.124 44.021 1.00 75.04 331 THR A N 1
ATOM 658 C CA . THR A 1 88 ? -1.781 18.717 43.802 1.00 82.31 331 THR A CA 1
ATOM 659 C C . THR A 1 88 ? -2.535 18.852 45.117 1.00 95.48 331 THR A C 1
ATOM 660 O O . THR A 1 88 ? -2.426 17.998 46.002 1.00 100.45 331 THR A O 1
ATOM 664 N N . LYS A 1 89 ? -3.312 19.924 45.230 1.00 103.12 332 LYS A N 1
ATOM 665 C CA . LYS A 1 89 ? -4.264 20.072 46.323 1.00 97.16 332 LYS A CA 1
ATOM 666 C C . LYS A 1 89 ? -5.623 19.491 45.950 1.00 100.67 332 LYS A C 1
ATOM 667 O O . LYS A 1 89 ? -5.774 18.276 45.822 1.00 101.43 332 LYS A O 1
ATOM 673 N N . PRO A 1 94 ? -8.267 14.274 52.819 1.00 98.56 337 PRO A N 1
ATOM 674 C CA . PRO A 1 94 ? -6.967 14.885 53.117 1.00 96.41 337 PRO A CA 1
ATOM 675 C C . PRO A 1 94 ? -7.100 16.193 53.883 1.00 89.61 337 PRO A C 1
ATOM 676 O O . PRO A 1 94 ? -6.539 17.207 53.472 1.00 94.58 337 PRO A O 1
ATOM 680 N N . VAL A 1 95 ? -7.829 16.162 54.995 1.00 85.80 338 VAL A N 1
ATOM 681 C CA . VAL A 1 95 ? -8.076 17.356 55.793 1.00 79.98 338 VAL A CA 1
ATOM 682 C C . VAL A 1 95 ? -7.100 17.377 56.963 1.00 62.88 338 VAL A C 1
ATOM 683 O O . VAL A 1 95 ? -7.259 18.156 57.911 1.00 75.37 338 VAL A O 1
ATOM 687 N N . TYR A 1 96 ? -6.078 16.523 56.891 1.00 53.29 339 TYR A N 1
ATOM 688 C CA . TYR A 1 96 ? -5.156 16.275 57.997 1.00 54.10 339 TYR A CA 1
ATOM 689 C C . TYR A 1 96 ? -3.884 17.098 57.806 1.00 52.15 339 TYR A C 1
ATOM 690 O O . TYR A 1 96 ? -2.846 16.599 57.373 1.00 50.25 339 TYR A O 1
ATOM 699 N N . GLY A 1 97 ? -3.969 18.381 58.142 1.00 47.20 340 GLY A N 1
ATOM 700 C CA . GLY A 1 97 ? -2.814 19.254 58.110 1.00 47.93 340 GLY A CA 1
ATOM 701 C C . GLY A 1 97 ? -2.499 19.821 56.735 1.00 51.51 340 GLY A C 1
ATOM 702 O O . GLY A 1 97 ? -3.097 19.471 55.716 1.00 47.30 340 GLY A O 1
ATOM 703 N N . ILE A 1 98 ? -1.511 20.715 56.724 1.00 49.57 341 ILE A N 1
ATOM 704 C CA . ILE A 1 98 ? -1.055 21.407 55.520 1.00 48.55 341 ILE A CA 1
ATOM 705 C C . ILE A 1 98 ? 0.251 20.753 55.082 1.00 39.84 341 ILE A C 1
ATOM 706 O O . ILE A 1 98 ? 1.335 21.080 55.572 1.00 44.79 341 ILE A O 1
ATOM 711 N N . GLY A 1 99 ? 0.136 19.809 54.167 1.00 52.10 342 GLY A N 1
ATOM 712 C CA . GLY A 1 99 ? 1.292 19.113 53.659 1.00 43.69 342 GLY A CA 1
ATOM 713 C C . GLY A 1 99 ? 0.894 18.288 52.462 1.00 49.32 342 GLY A C 1
ATOM 714 O O . GLY A 1 99 ? -0.147 18.520 51.847 1.00 54.02 342 GLY A O 1
ATOM 715 N N . THR A 1 100 ? 1.734 17.319 52.133 1.00 46.32 343 THR A N 1
ATOM 716 C CA . THR A 1 100 ? 1.449 16.411 51.035 1.00 44.14 343 THR A CA 1
ATOM 717 C C . THR A 1 100 ? 0.791 15.157 51.598 1.00 45.76 343 THR A C 1
ATOM 718 O O . THR A 1 100 ? 1.348 14.501 52.484 1.00 37.16 343 THR A O 1
ATOM 722 N N . HIS A 1 101 ? -0.392 14.832 51.094 1.00 34.30 344 HIS A N 1
ATOM 723 C CA . HIS A 1 101 ? -1.174 13.720 51.609 1.00 35.11 344 HIS A CA 1
ATOM 724 C C . HIS A 1 101 ? -1.080 12.538 50.658 1.00 34.92 344 HIS A C 1
ATOM 725 O O . HIS A 1 101 ? -1.279 12.689 49.447 1.00 41.19 344 HIS A O 1
ATOM 732 N N . LEU A 1 102 ? -0.789 11.366 51.209 1.00 31.57 345 LEU A N 1
ATOM 733 C CA . LEU A 1 102 ? -0.606 10.151 50.426 1.00 39.34 345 LEU A CA 1
ATOM 734 C C . LEU A 1 102 ? -1.444 9.027 51.008 1.00 36.65 345 LEU A C 1
ATOM 735 O O . LEU A 1 102 ? -1.733 9.000 52.209 1.00 35.09 345 LEU A O 1
ATOM 740 N N . ALA A 1 103 ? -1.809 8.090 50.147 1.00 31.42 346 ALA A N 1
ATOM 741 C CA . ALA A 1 103 ? -2.591 6.967 50.624 1.00 40.00 346 ALA A CA 1
ATOM 742 C C . ALA A 1 103 ? -1.707 5.739 50.790 1.00 37.84 346 ALA A C 1
ATOM 743 O O . ALA A 1 103 ? -0.826 5.493 49.958 1.00 32.29 346 ALA A O 1
ATOM 745 N N . PRO A 1 104 ? -1.949 4.958 51.844 1.00 33.12 347 PRO A N 1
ATOM 746 C CA . PRO A 1 104 ? -1.159 3.743 52.070 1.00 33.48 347 PRO A CA 1
ATOM 747 C C . PRO A 1 104 ? -1.177 2.818 50.863 1.00 36.73 347 PRO A C 1
ATOM 748 O O . PRO A 1 104 ? -2.077 2.857 50.020 1.00 39.28 347 PRO A O 1
ATOM 752 N N . ALA A 1 105 ? -0.157 1.956 50.815 1.00 33.81 348 ALA A N 1
ATOM 753 C CA . ALA A 1 105 ? 0.084 1.106 49.654 1.00 44.59 348 ALA A CA 1
ATOM 754 C C . ALA A 1 105 ? -1.149 0.313 49.243 1.00 37.56 348 ALA A C 1
ATOM 755 O O . ALA A 1 105 ? -1.392 0.108 48.048 1.00 52.31 348 ALA A O 1
ATOM 757 N N . ASN A 1 106 ? -1.927 -0.165 50.208 1.00 44.41 349 ASN A N 1
ATOM 758 C CA . ASN A 1 106 ? -3.086 -0.987 49.884 1.00 47.08 349 ASN A CA 1
ATOM 759 C C . ASN A 1 106 ? -4.354 -0.166 49.679 1.00 46.52 349 ASN A C 1
ATOM 760 O O . ASN A 1 106 ? -5.439 -0.745 49.567 1.00 53.36 349 ASN A O 1
ATOM 765 N N . CYS A 1 107 ? -4.246 1.158 49.606 1.00 45.33 350 CYS A N 1
ATOM 766 C CA . CYS A 1 107 ? -5.407 2.032 49.477 1.00 58.75 350 CYS A CA 1
ATOM 767 C C . CYS A 1 107 ? -5.393 2.778 48.147 1.00 58.66 350 CYS A C 1
ATOM 768 O O . CYS A 1 107 ? -5.700 3.970 48.081 1.00 64.84 350 CYS A O 1
ATOM 771 N N . ALA A 1 108 ? -5.028 2.078 47.068 1.00 52.19 351 ALA A N 1
ATOM 772 C CA . ALA A 1 108 ? -5.050 2.698 45.748 1.00 64.60 351 ALA A CA 1
ATOM 773 C C . ALA A 1 108 ? -6.464 3.076 45.335 1.00 71.02 351 ALA A C 1
ATOM 774 O O . ALA A 1 108 ? -6.658 4.079 44.641 1.00 75.61 351 ALA A O 1
ATOM 776 N N . GLN A 1 109 ? -7.461 2.289 45.748 1.00 74.83 352 GLN A N 1
ATOM 777 C CA . GLN A 1 109 ? -8.848 2.653 45.482 1.00 83.32 352 GLN A CA 1
ATOM 778 C C . GLN A 1 109 ? -9.262 3.876 46.287 1.00 80.98 352 GLN A C 1
ATOM 779 O O . GLN A 1 109 ? -10.041 4.709 45.810 1.00 78.94 352 GLN A O 1
ATOM 785 N N . THR A 1 110 ? -8.756 3.995 47.514 1.00 78.63 353 THR A N 1
ATOM 786 C CA . THR A 1 110 ? -9.038 5.180 48.315 1.00 83.27 353 THR A CA 1
ATOM 787 C C . THR A 1 110 ? -8.386 6.409 47.698 1.00 88.33 353 THR A C 1
ATOM 788 O O . THR A 1 110 ? -9.023 7.460 47.562 1.00 95.24 353 THR A O 1
ATOM 792 N N . CYS A 1 111 ? -7.112 6.295 47.319 1.00 81.14 354 CYS A N 1
ATOM 793 C CA . CYS A 1 111 ? -6.472 7.371 46.576 1.00 79.05 354 CYS A CA 1
ATOM 794 C C . CYS A 1 111 ? -7.177 7.615 45.247 1.00 88.35 354 CYS A C 1
ATOM 795 O O . CYS A 1 111 ? -7.189 8.746 44.752 1.00 89.68 354 CYS A O 1
ATOM 798 N N . ALA A 1 112 ? -7.774 6.571 44.661 1.00 85.38 355 ALA A N 1
ATOM 799 C CA . ALA A 1 112 ? -8.539 6.741 43.428 1.00 90.80 355 ALA A CA 1
ATOM 800 C C . ALA A 1 112 ? -9.832 7.506 43.682 1.00 95.40 355 ALA A C 1
ATOM 801 O O . ALA A 1 112 ? -10.178 8.427 42.933 1.00 103.53 355 ALA A O 1
ATOM 803 N N . SER A 1 113 ? -10.571 7.125 44.727 1.00 95.04 356 SER A N 1
ATOM 804 C CA . SER A 1 113 ? -11.821 7.804 45.040 1.00 99.47 356 SER A CA 1
ATOM 805 C C . SER A 1 113 ? -11.591 9.237 45.500 1.00 104.56 356 SER A C 1
ATOM 806 O O . SER A 1 113 ? -12.494 10.070 45.373 1.00 91.03 356 SER A O 1
ATOM 809 N N . TYR A 1 114 ? -10.404 9.541 46.023 1.00 127.91 357 TYR A N 1
ATOM 810 C CA . TYR A 1 114 ? -10.075 10.874 46.508 1.00 127.26 357 TYR A CA 1
ATOM 811 C C . TYR A 1 114 ? -9.270 11.686 45.501 1.00 130.04 357 TYR A C 1
ATOM 812 O O . TYR A 1 114 ? -8.856 12.805 45.819 1.00 135.24 357 TYR A O 1
ATOM 821 N N . SER A 1 115 ? -9.031 11.152 44.306 1.00 112.86 358 SER A N 1
ATOM 822 C CA . SER A 1 115 ? -8.326 11.865 43.252 1.00 102.62 358 SER A CA 1
ATOM 823 C C . SER A 1 115 ? -9.305 12.337 42.184 1.00 99.54 358 SER A C 1
ATOM 824 O O . SER A 1 115 ? -10.423 11.829 42.058 1.00 99.13 358 SER A O 1
ATOM 827 N N . ASP A 1 116 ? -8.865 13.319 41.406 1.00 85.97 359 ASP A N 1
ATOM 828 C CA . ASP A 1 116 ? -9.710 13.877 40.367 1.00 84.29 359 ASP A CA 1
ATOM 829 C C . ASP A 1 116 ? -9.799 12.934 39.173 1.00 76.37 359 ASP A C 1
ATOM 830 O O . ASP A 1 116 ? -8.899 12.128 38.913 1.00 70.37 359 ASP A O 1
ATOM 835 N N . ILE A 1 117 ? -10.907 13.046 38.448 1.00 66.29 360 ILE A N 1
ATOM 836 C CA . ILE A 1 117 ? -11.139 12.324 37.205 1.00 63.65 360 ILE A CA 1
ATOM 837 C C . ILE A 1 117 ? -11.353 13.381 36.133 1.00 60.76 360 ILE A C 1
ATOM 838 O O . ILE A 1 117 ? -12.239 14.234 36.270 1.00 74.62 360 ILE A O 1
ATOM 843 N N . ASP A 1 118 ? -10.546 13.338 35.078 1.00 57.71 361 ASP A N 1
ATOM 844 C CA . ASP A 1 118 ? -10.515 14.431 34.118 1.00 54.64 361 ASP A CA 1
ATOM 845 C C . ASP A 1 118 ? -11.561 14.195 33.026 1.00 62.56 361 ASP A C 1
ATOM 846 O O . ASP A 1 118 ? -12.373 13.270 33.105 1.00 62.73 361 ASP A O 1
ATOM 851 N N . GLU A 1 119 ? -11.537 15.027 31.979 1.00 59.00 362 GLU A N 1
ATOM 852 C CA . GLU A 1 119 ? -12.581 14.978 30.959 1.00 60.75 362 GLU A CA 1
ATOM 853 C C . GLU A 1 119 ? -12.564 13.673 30.174 1.00 66.81 362 GLU A C 1
ATOM 854 O O . GLU A 1 119 ? -13.602 13.260 29.644 1.00 72.22 362 GLU A O 1
ATOM 860 N N . ASN A 1 120 ? -11.409 13.027 30.062 1.00 60.42 363 ASN A N 1
ATOM 861 C CA . ASN A 1 120 ? -11.304 11.776 29.326 1.00 53.11 363 ASN A CA 1
ATOM 862 C C . ASN A 1 120 ? -11.546 10.556 30.212 1.00 59.09 363 ASN A C 1
ATOM 863 O O . ASN A 1 120 ? -11.295 9.427 29.776 1.00 53.58 363 ASN A O 1
ATOM 868 N N . GLY A 1 121 ? -12.038 10.760 31.431 1.00 52.52 364 GLY A N 1
ATOM 869 C CA . GLY A 1 121 ? -12.301 9.664 32.344 1.00 49.90 364 GLY A CA 1
ATOM 870 C C . GLY A 1 121 ? -11.059 8.983 32.875 1.00 54.22 364 GLY A C 1
ATOM 871 O O . GLY A 1 121 ? -11.047 7.755 33.024 1.00 56.27 364 GLY A O 1
ATOM 872 N N . ILE A 1 122 ? -10.013 9.748 33.172 1.00 52.89 365 ILE A N 1
ATOM 873 C CA . ILE A 1 122 ? -8.709 9.200 33.520 1.00 48.44 365 ILE A CA 1
ATOM 874 C C . ILE A 1 122 ? -8.275 9.716 34.885 1.00 48.08 365 ILE A C 1
ATOM 875 O O . ILE A 1 122 ? -8.434 10.902 35.196 1.00 44.21 365 ILE A O 1
ATOM 888 N N . ARG A 1 124 ? -4.827 9.711 37.650 1.00 36.85 367 ARG A N 1
ATOM 889 C CA . ARG A 1 124 ? -3.375 9.634 37.652 1.00 37.65 367 ARG A CA 1
ATOM 890 C C . ARG A 1 124 ? -2.877 9.604 39.086 1.00 36.74 367 ARG A C 1
ATOM 891 O O . ARG A 1 124 ? -3.420 10.286 39.956 1.00 41.28 367 ARG A O 1
ATOM 915 N N . LEU A 1 127 ? 3.185 5.884 42.487 1.00 32.32 370 LEU A N 1
ATOM 916 C CA . LEU A 1 127 ? 3.641 4.987 43.530 1.00 31.32 370 LEU A CA 1
ATOM 917 C C . LEU A 1 127 ? 4.988 5.492 44.020 1.00 28.89 370 LEU A C 1
ATOM 918 O O . LEU A 1 127 ? 5.961 5.513 43.260 1.00 32.85 370 LEU A O 1
ATOM 923 N N . CYS A 1 128 ? 5.035 5.935 45.270 1.00 33.22 371 CYS A N 1
ATOM 924 C CA . CYS A 1 128 ? 6.239 6.484 45.871 1.00 32.16 371 CYS A CA 1
ATOM 925 C C . CYS A 1 128 ? 6.743 5.591 46.998 1.00 33.70 371 CYS A C 1
ATOM 926 O O . CYS A 1 128 ? 5.962 4.912 47.674 1.00 36.21 371 CYS A O 1
ATOM 929 N N . ARG A 1 129 ? 8.060 5.594 47.191 1.00 33.88 372 ARG A N 1
ATOM 930 C CA . ARG A 1 129 ? 8.647 5.202 48.465 1.00 33.81 372 ARG A CA 1
ATOM 931 C C . ARG A 1 129 ? 8.797 6.464 49.302 1.00 32.37 372 ARG A C 1
ATOM 932 O O . ARG A 1 129 ? 9.356 7.459 48.832 1.00 33.59 372 ARG A O 1
ATOM 940 N N . VAL A 1 130 ? 8.290 6.432 50.530 1.00 31.02 373 VAL A N 1
ATOM 941 C CA . VAL A 1 130 ? 8.268 7.609 51.386 1.00 30.68 373 VAL A CA 1
ATOM 942 C C . VAL A 1 130 ? 9.036 7.291 52.665 1.00 30.68 373 VAL A C 1
ATOM 943 O O . VAL A 1 130 ? 8.803 6.254 53.296 1.00 34.94 373 VAL A O 1
ATOM 947 N N . ILE A 1 131 ? 9.972 8.163 53.027 1.00 31.13 374 ILE A N 1
ATOM 948 C CA . ILE A 1 131 ? 10.622 8.075 54.332 1.00 29.14 374 ILE A CA 1
ATOM 949 C C . ILE A 1 131 ? 9.694 8.749 55.340 1.00 36.86 374 ILE A C 1
ATOM 950 O O . ILE A 1 131 ? 9.513 9.969 55.316 1.00 36.87 374 ILE A O 1
ATOM 963 N N . GLY A 1 133 ? 9.931 8.025 58.858 1.00 34.95 376 GLY A N 1
ATOM 964 C CA . GLY A 1 133 ? 10.597 8.196 60.137 1.00 28.78 376 GLY A CA 1
ATOM 965 C C . GLY A 1 133 ? 9.633 7.953 61.281 1.00 34.12 376 GLY A C 1
ATOM 966 O O . GLY A 1 133 ? 8.766 7.074 61.219 1.00 31.73 376 GLY A O 1
ATOM 967 N N . ASN A 1 134 ? 9.772 8.753 62.338 1.00 32.48 377 ASN A N 1
ATOM 968 C CA . ASN A 1 134 ? 8.848 8.698 63.461 1.00 31.23 377 ASN A CA 1
ATOM 969 C C . ASN A 1 134 ? 7.548 9.415 63.106 1.00 35.61 377 ASN A C 1
ATOM 970 O O . ASN A 1 134 ? 7.567 10.570 62.666 1.00 33.76 377 ASN A O 1
ATOM 975 N N . VAL A 1 135 ? 6.411 8.734 63.310 1.00 31.06 378 VAL A N 1
ATOM 976 C CA . VAL A 1 135 ? 5.097 9.275 62.964 1.00 35.24 378 VAL A CA 1
ATOM 977 C C . VAL A 1 135 ? 4.349 9.721 64.219 1.00 32.41 378 VAL A C 1
ATOM 978 O O . VAL A 1 135 ? 4.563 9.200 65.321 1.00 34.97 378 VAL A O 1
ATOM 982 N N . GLU A 1 136 ? 3.475 10.723 64.050 1.00 37.20 379 GLU A N 1
ATOM 983 C CA . GLU A 1 136 ? 2.533 11.170 65.075 1.00 31.85 379 GLU A CA 1
ATOM 984 C C . GLU A 1 136 ? 1.148 11.347 64.455 1.00 39.97 379 GLU A C 1
ATOM 985 O O . GLU A 1 136 ? 1.001 11.446 63.230 1.00 34.03 379 GLU A O 1
ATOM 991 N N . VAL A 1 137 ? 0.129 11.409 65.319 1.00 33.58 380 VAL A N 1
ATOM 992 C CA . VAL A 1 137 ? -1.243 11.641 64.870 1.00 34.90 380 VAL A CA 1
ATOM 993 C C . VAL A 1 137 ? -1.428 13.100 64.477 1.00 44.65 380 VAL A C 1
ATOM 994 O O . VAL A 1 137 ? -1.002 14.020 65.191 1.00 44.81 380 VAL A O 1
ATOM 998 N N . VAL A 1 138 ? -2.095 13.318 63.346 1.00 43.23 381 VAL A N 1
ATOM 999 C CA . VAL A 1 138 ? -2.542 14.636 62.916 1.00 39.25 381 VAL A CA 1
ATOM 1000 C C . VAL A 1 138 ? -4.064 14.652 62.982 1.00 51.94 381 VAL A C 1
ATOM 1001 O O . VAL A 1 138 ? -4.722 13.732 62.480 1.00 42.58 381 VAL A O 1
ATOM 1005 N N . LEU A 1 139 ? -4.623 15.700 63.587 1.00 44.49 382 LEU A N 1
ATOM 1006 C CA . LEU A 1 139 ? -6.062 15.757 63.770 1.00 43.63 382 LEU A CA 1
ATOM 1007 C C . LEU A 1 139 ? -6.742 16.153 62.461 1.00 47.04 382 LEU A C 1
ATOM 1008 O O . LEU A 1 139 ? -6.157 16.856 61.636 1.00 49.96 382 LEU A O 1
ATOM 1013 N N . PRO A 1 140 ? -7.965 15.688 62.230 1.00 48.64 383 PRO A N 1
ATOM 1014 C CA . PRO A 1 140 ? -8.699 16.140 61.040 1.00 51.32 383 PRO A CA 1
ATOM 1015 C C . PRO A 1 140 ? -8.958 17.637 61.113 1.00 52.28 383 PRO A C 1
ATOM 1016 O O . PRO A 1 140 ? -9.264 18.179 62.175 1.00 50.47 383 PRO A O 1
ATOM 1020 N N . GLY A 1 141 ? -8.797 18.318 59.981 1.00 53.22 384 GLY A N 1
ATOM 1021 C CA . GLY A 1 141 ? -8.940 19.758 59.994 1.00 59.91 384 GLY A CA 1
ATOM 1022 C C . GLY A 1 141 ? -7.766 20.505 60.590 1.00 60.42 384 GLY A C 1
ATOM 1023 O O . GLY A 1 141 ? -7.828 21.735 60.699 1.00 63.19 384 GLY A O 1
ATOM 1024 N N . SER A 1 142 ? -6.701 19.805 60.980 1.00 57.54 385 SER A N 1
ATOM 1025 C CA . SER A 1 142 ? -5.544 20.448 61.587 1.00 48.03 385 SER A CA 1
ATOM 1026 C C . SER A 1 142 ? -4.878 21.417 60.618 1.00 50.31 385 SER A C 1
ATOM 1027 O O . SER A 1 142 ? -4.877 21.218 59.401 1.00 45.92 385 SER A O 1
ATOM 1030 N N . LYS A 1 143 ? -4.301 22.480 61.178 1.00 45.32 386 LYS A N 1
ATOM 1031 C CA . LYS A 1 143 ? -3.515 23.435 60.416 1.00 43.41 386 LYS A CA 1
ATOM 1032 C C . LYS A 1 143 ? -2.021 23.207 60.602 1.00 43.30 386 LYS A C 1
ATOM 1033 O O . LYS A 1 143 ? -1.217 24.078 60.258 1.00 53.54 386 LYS A O 1
ATOM 1039 N N . GLN A 1 144 ? -1.640 22.033 61.101 1.00 40.80 387 GLN A N 1
ATOM 1040 C CA . GLN A 1 144 ? -0.235 21.692 61.293 1.00 45.24 387 GLN A CA 1
ATOM 1041 C C . GLN A 1 144 ? 0.516 21.665 59.971 1.00 38.34 387 GLN A C 1
ATOM 1042 O O . GLN A 1 144 ? 0.021 21.142 58.971 1.00 48.43 387 GLN A O 1
ATOM 1048 N N . PHE A 1 145 ? 1.733 22.218 59.974 1.00 41.57 388 PHE A N 1
ATOM 1049 C CA . PHE A 1 145 ? 2.570 22.242 58.780 1.00 42.15 388 PHE A CA 1
ATOM 1050 C C . PHE A 1 145 ? 3.986 21.730 59.009 1.00 39.65 388 PHE A C 1
ATOM 1051 O O . PHE A 1 145 ? 4.792 21.753 58.071 1.00 46.68 388 PHE A O 1
ATOM 1059 N N . GLN A 1 146 ? 4.316 21.280 60.213 1.00 36.38 389 GLN A N 1
ATOM 1060 C CA . GLN A 1 146 ? 5.647 20.767 60.502 1.00 38.51 389 GLN A CA 1
ATOM 1061 C C . GLN A 1 146 ? 5.528 19.773 61.644 1.00 37.21 389 GLN A C 1
ATOM 1062 O O . GLN A 1 146 ? 4.474 19.675 62.286 1.00 34.88 389 GLN A O 1
ATOM 1068 N N . PRO A 1 147 ? 6.577 18.987 61.902 1.00 33.22 390 PRO A N 1
ATOM 1069 C CA . PRO A 1 147 ? 6.531 18.072 63.047 1.00 36.87 390 PRO A CA 1
ATOM 1070 C C . PRO A 1 147 ? 6.311 18.839 64.342 1.00 38.10 390 PRO A C 1
ATOM 1071 O O . PRO A 1 147 ? 6.796 19.959 64.510 1.00 46.85 390 PRO A O 1
ATOM 1075 N N . THR A 1 148 ? 5.561 18.220 65.258 1.00 44.42 391 THR A N 1
ATOM 1076 C CA . THR A 1 148 ? 5.230 18.883 66.516 1.00 40.82 391 THR A CA 1
ATOM 1077 C C . THR A 1 148 ? 6.487 19.312 67.255 1.00 43.60 391 THR A C 1
ATOM 1078 O O . THR A 1 148 ? 6.570 20.438 67.760 1.00 53.15 391 THR A O 1
ATOM 1082 N N . ASN A 1 149 ? 7.483 18.441 67.301 1.00 41.11 392 ASN A N 1
ATOM 1083 C CA . ASN A 1 149 ? 8.737 18.736 67.974 1.00 45.67 392 ASN A CA 1
ATOM 1084 C C . ASN A 1 149 ? 9.810 17.840 67.371 1.00 36.87 392 ASN A C 1
ATOM 1085 O O . ASN A 1 149 ? 9.542 17.045 66.467 1.00 41.43 392 ASN A O 1
ATOM 1090 N N . GLU A 1 150 ? 11.030 17.958 67.896 1.00 39.17 393 GLU A N 1
ATOM 1091 C CA . GLU A 1 150 ? 12.179 17.315 67.269 1.00 36.68 393 GLU A CA 1
ATOM 1092 C C . GLU A 1 150 ? 12.070 15.798 67.212 1.00 37.79 393 GLU A C 1
ATOM 1093 O O . GLU A 1 150 ? 12.856 15.170 66.497 1.00 45.73 393 GLU A O 1
ATOM 1099 N N . ARG A 1 151 ? 11.129 15.190 67.931 1.00 39.35 394 ARG A N 1
ATOM 1100 C CA . ARG A 1 151 ? 11.089 13.735 67.999 1.00 45.28 394 ARG A CA 1
ATOM 1101 C C . ARG A 1 151 ? 10.358 13.084 66.829 1.00 38.52 394 ARG A C 1
ATOM 1102 O O . ARG A 1 151 ? 10.501 11.873 66.646 1.00 41.13 394 ARG A O 1
ATOM 1110 N N . PHE A 1 152 ? 9.630 13.847 66.012 1.00 32.88 395 PHE A N 1
ATOM 1111 C CA . PHE A 1 152 ? 8.788 13.283 64.970 1.00 39.96 395 PHE A CA 1
ATOM 1112 C C . PHE A 1 152 ? 9.181 13.812 63.596 1.00 37.30 395 PHE A C 1
ATOM 1113 O O . PHE A 1 152 ? 9.791 14.874 63.465 1.00 36.49 395 PHE A O 1
ATOM 1121 N N . ASP A 1 153 ? 8.825 13.044 62.566 1.00 38.62 396 ASP A N 1
ATOM 1122 C CA . ASP A 1 153 ? 9.136 13.377 61.178 1.00 32.98 396 ASP A CA 1
ATOM 1123 C C . ASP A 1 153 ? 7.893 13.600 60.328 1.00 37.23 396 ASP A C 1
ATOM 1124 O O . ASP A 1 153 ? 7.837 14.578 59.571 1.00 31.19 396 ASP A O 1
ATOM 1129 N N . SER A 1 154 ? 6.890 12.724 60.430 1.00 28.49 397 SER A N 1
ATOM 1130 C CA . SER A 1 154 ? 5.737 12.751 59.535 1.00 37.10 397 SER A CA 1
ATOM 1131 C C . SER A 1 154 ? 4.468 12.495 60.340 1.00 29.17 397 SER A C 1
ATOM 1132 O O . SER A 1 154 ? 4.516 12.231 61.543 1.00 33.06 397 SER A O 1
ATOM 1135 N N . GLY A 1 155 ? 3.327 12.552 59.658 1.00 37.45 398 GLY A N 1
ATOM 1136 C CA . GLY A 1 155 ? 2.034 12.390 60.296 1.00 28.89 398 GLY A CA 1
ATOM 1137 C C . GLY A 1 155 ? 1.241 11.226 59.727 1.00 37.64 398 GLY A C 1
ATOM 1138 O O . GLY A 1 155 ? 1.436 10.819 58.579 1.00 32.98 398 GLY A O 1
ATOM 1139 N N . VAL A 1 156 ? 0.361 10.666 60.563 1.00 45.69 399 VAL A N 1
ATOM 1140 C CA . VAL A 1 156 ? -0.679 9.745 60.122 1.00 32.28 399 VAL A CA 1
ATOM 1141 C C . VAL A 1 156 ? -1.991 10.191 60.752 1.00 39.04 399 VAL A C 1
ATOM 1142 O O . VAL A 1 156 ? -2.015 10.892 61.767 1.00 38.94 399 VAL A O 1
ATOM 1146 N N . ASP A 1 157 ? -3.097 9.754 60.152 1.00 37.60 400 ASP A N 1
ATOM 1147 C CA . ASP A 1 157 ? -4.396 10.046 60.747 1.00 34.21 400 ASP A CA 1
ATOM 1148 C C . ASP A 1 157 ? -4.709 9.101 61.900 1.00 39.06 400 ASP A C 1
ATOM 1149 O O . ASP A 1 157 ? -5.484 9.457 62.794 1.00 43.99 400 ASP A O 1
ATOM 1154 N N . ASP A 1 158 ? -4.128 7.902 61.893 1.00 38.45 401 ASP A N 1
ATOM 1155 C CA . ASP A 1 158 ? -4.420 6.890 62.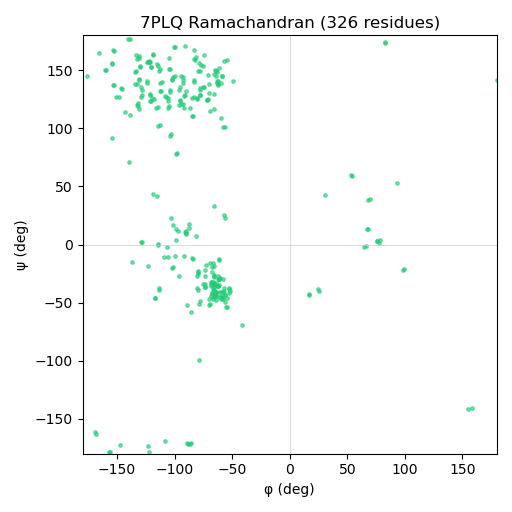899 1.00 45.95 401 ASP A CA 1
ATOM 1156 C C . ASP A 1 158 ? -3.189 6.005 63.071 1.00 43.32 401 ASP A C 1
ATOM 1157 O O . ASP A 1 158 ? -2.676 5.467 62.086 1.00 41.08 401 ASP A O 1
ATOM 1162 N N . LEU A 1 159 ? -2.718 5.855 64.318 1.00 45.75 402 LEU A N 1
ATOM 1163 C CA . LEU A 1 159 ? -1.497 5.084 64.561 1.00 47.54 402 LEU A CA 1
ATOM 1164 C C . LEU A 1 159 ? -1.692 3.578 64.417 1.00 44.99 402 LEU A C 1
ATOM 1165 O O . LEU A 1 159 ? -0.725 2.868 64.115 1.00 39.31 402 LEU A O 1
ATOM 1170 N N . GLN A 1 160 ? -2.900 3.064 64.648 1.00 38.60 403 GLN A N 1
ATOM 1171 C CA . GLN A 1 160 ? -3.129 1.634 64.476 1.00 40.82 403 GLN A CA 1
ATOM 1172 C C . GLN A 1 160 ? -3.715 1.270 63.117 1.00 52.05 403 GLN A C 1
ATOM 1173 O O . GLN A 1 160 ? -3.484 0.155 62.635 1.00 45.15 403 GLN A O 1
ATOM 1179 N N . LYS A 1 161 ? -4.444 2.184 62.479 1.00 43.84 404 LYS A N 1
ATOM 1180 C CA . LYS A 1 161 ? -5.139 1.914 61.219 1.00 44.08 404 LYS A CA 1
ATOM 1181 C C . LYS A 1 161 ? -4.986 3.144 60.331 1.00 44.67 404 LYS A C 1
ATOM 1182 O O . LYS A 1 161 ? -5.931 3.913 60.123 1.00 45.76 404 LYS A O 1
ATOM 1188 N N . PRO A 1 162 ? -3.780 3.383 59.816 1.00 44.26 405 PRO A N 1
ATOM 1189 C CA . PRO A 1 162 ? -3.553 4.598 59.021 1.00 42.45 405 PRO A CA 1
ATOM 1190 C C . PRO A 1 162 ? -4.353 4.557 57.728 1.00 43.01 405 PRO A C 1
ATOM 1191 O O . PRO A 1 162 ? -4.326 3.562 56.997 1.00 44.81 405 PRO A O 1
ATOM 1195 N N . LYS A 1 163 ? -5.093 5.636 57.462 1.00 38.64 406 LYS A N 1
ATOM 1196 C CA . LYS A 1 163 ? -5.686 5.837 56.145 1.00 44.79 406 LYS A CA 1
ATOM 1197 C C . LYS A 1 163 ? -5.032 6.957 55.351 1.00 33.90 406 LYS A C 1
ATOM 1198 O O . LYS A 1 163 ? -5.300 7.083 54.151 1.00 37.36 406 LYS A O 1
ATOM 1204 N N . HIS A 1 164 ? -4.180 7.764 55.973 1.00 36.62 407 HIS A N 1
ATOM 1205 C CA . HIS A 1 164 ? -3.554 8.875 55.271 1.00 31.68 407 HIS A CA 1
ATOM 1206 C C . HIS A 1 164 ? -2.157 9.068 55.829 1.00 29.24 407 HIS A C 1
ATOM 1207 O O . HIS A 1 164 ? -1.960 8.986 57.044 1.00 35.22 407 HIS A O 1
ATOM 1214 N N . TYR A 1 165 ? -1.190 9.241 54.939 1.00 33.45 408 TYR A N 1
ATOM 1215 C CA . TYR A 1 165 ? 0.157 9.658 55.295 1.00 32.87 408 TYR A CA 1
ATOM 1216 C C . TYR A 1 165 ? 0.298 11.140 54.985 1.00 32.92 408 TYR A C 1
ATOM 1217 O O . TYR A 1 165 ? -0.253 11.623 53.994 1.00 29.20 408 TYR A O 1
ATOM 1226 N N . ILE A 1 166 ? 1.046 11.860 55.816 1.00 34.29 409 ILE A N 1
ATOM 1227 C CA . ILE A 1 166 ? 1.221 13.297 55.632 1.00 34.94 409 ILE A CA 1
ATOM 1228 C C . ILE A 1 166 ? 2.703 13.626 55.728 1.00 40.06 409 ILE A C 1
ATOM 1229 O O . ILE A 1 166 ? 3.336 13.370 56.759 1.00 32.46 409 ILE A O 1
ATOM 1234 N N . ILE A 1 167 ? 3.257 14.172 54.652 1.00 37.75 410 ILE A N 1
ATOM 1235 C CA . ILE A 1 167 ? 4.650 14.595 54.603 1.00 38.48 410 ILE A CA 1
ATOM 1236 C C . ILE A 1 167 ? 4.670 16.116 54.621 1.00 37.99 410 ILE A C 1
ATOM 1237 O O . ILE A 1 167 ? 3.993 16.760 53.809 1.00 38.81 410 ILE A O 1
ATOM 1242 N N . TRP A 1 168 ? 5.426 16.692 55.554 1.00 36.24 411 TRP A N 1
ATOM 1243 C CA . TRP A 1 168 ? 5.434 18.138 55.703 1.00 39.79 411 TRP A CA 1
ATOM 1244 C C . TRP A 1 168 ? 6.281 18.774 54.612 1.00 32.95 411 TRP A C 1
ATOM 1245 O O . TRP A 1 168 ? 7.205 18.157 54.077 1.00 41.23 411 TRP A O 1
ATOM 1256 N N . ASP A 1 169 ? 5.966 20.034 54.309 1.00 42.35 412 ASP A N 1
ATOM 1257 C CA . ASP A 1 169 ? 6.604 20.740 53.200 1.00 46.52 412 ASP A CA 1
ATOM 1258 C C . ASP A 1 169 ? 8.125 20.680 53.288 1.00 45.20 412 ASP A C 1
ATOM 1259 O O . ASP A 1 169 ? 8.810 20.565 52.266 1.00 51.22 412 ASP A O 1
ATOM 1264 N N . ALA A 1 170 ? 8.672 20.763 54.501 1.00 43.70 413 ALA A N 1
ATOM 1265 C CA . ALA A 1 170 ? 10.121 20.777 54.659 1.00 50.25 413 ALA A CA 1
ATOM 1266 C C . ALA A 1 170 ? 10.774 19.464 54.248 1.00 48.20 413 ALA A C 1
ATOM 1267 O O . ALA A 1 170 ? 11.987 19.440 54.023 1.00 53.89 413 ALA A O 1
ATOM 1269 N N . ASN A 1 171 ? 10.011 18.376 54.165 1.00 49.43 414 ASN A N 1
ATOM 1270 C CA . ASN A 1 171 ? 10.551 17.062 53.839 1.00 45.15 414 ASN A CA 1
ATOM 1271 C C . ASN A 1 171 ? 10.123 16.514 52.483 1.00 43.43 414 ASN A C 1
ATOM 1272 O O . ASN A 1 171 ? 10.572 15.426 52.114 1.00 46.65 414 ASN A O 1
ATOM 1277 N N A VAL A 1 172 ? 9.267 17.226 51.745 0.54 44.30 415 VAL A N 1
ATOM 1278 N N B VAL A 1 172 ? 9.277 17.222 51.730 0.46 44.32 415 VAL A N 1
ATOM 1279 C CA A VAL A 1 172 ? 8.702 16.673 50.515 0.54 45.61 415 VAL A CA 1
ATOM 1280 C CA B VAL A 1 172 ? 8.709 16.625 50.521 0.46 45.62 415 VAL A CA 1
ATOM 1281 C C A VAL A 1 172 ? 9.800 16.372 49.501 0.54 49.78 415 VAL A C 1
ATOM 1282 C C B VAL A 1 172 ? 9.787 16.381 49.468 0.46 49.76 415 VAL A C 1
ATOM 1283 O O A VAL A 1 172 ? 9.779 15.332 48.831 0.54 48.61 415 VAL A O 1
ATOM 1284 O O B VAL A 1 172 ? 9.735 15.389 48.731 0.46 48.63 415 VAL A O 1
ATOM 1291 N N . HIS A 1 173 ? 10.782 17.264 49.383 1.00 50.21 416 HIS A N 1
ATOM 1292 C CA . HIS A 1 173 ? 11.833 17.109 48.386 1.00 54.92 416 HIS A CA 1
ATOM 1293 C C . HIS A 1 173 ? 12.945 16.159 48.812 1.00 53.28 416 HIS A C 1
ATOM 1294 O O . HIS A 1 173 ? 13.865 15.927 48.023 1.00 59.42 416 HIS A O 1
ATOM 1301 N N . ARG A 1 174 ? 12.899 15.604 50.022 1.00 45.52 417 ARG A N 1
ATOM 1302 C CA . ARG A 1 174 ? 13.897 14.625 50.437 1.00 43.01 417 ARG A CA 1
ATOM 1303 C C . ARG A 1 174 ? 13.326 13.283 50.878 1.00 46.19 417 ARG A C 1
ATOM 1304 O O . ARG A 1 174 ? 14.075 12.299 50.891 1.00 42.23 417 ARG A O 1
ATOM 1312 N N . HIS A 1 175 ? 12.042 13.193 51.216 1.00 34.57 418 HIS A N 1
ATOM 1313 C CA . HIS A 1 175 ? 11.486 11.962 51.755 1.00 45.54 418 HIS A CA 1
ATOM 1314 C C . HIS A 1 175 ? 10.451 11.309 50.852 1.00 33.24 418 HIS A C 1
ATOM 1315 O O . HIS A 1 175 ? 9.903 10.266 51.226 1.00 35.51 418 HIS A O 1
ATOM 1322 N N . ILE A 1 176 ? 10.154 11.883 49.688 1.00 37.43 419 ILE A N 1
ATOM 1323 C CA . ILE A 1 176 ? 9.230 11.277 48.728 1.00 38.29 419 ILE A CA 1
ATOM 1324 C C . ILE A 1 176 ? 10.001 10.953 47.455 1.00 36.79 419 ILE A C 1
ATOM 1325 O O . ILE A 1 176 ? 10.523 11.859 46.795 1.00 33.09 419 ILE A O 1
ATOM 1330 N N . TYR A 1 177 ? 10.075 9.664 47.113 1.00 28.80 420 TYR A N 1
ATOM 1331 C CA . TYR A 1 177 ? 10.723 9.195 45.890 1.00 34.38 420 TYR A CA 1
ATOM 1332 C C . TYR A 1 177 ? 9.657 8.584 44.985 1.00 29.04 420 TYR A C 1
ATOM 1333 O O . TYR A 1 177 ? 9.224 7.453 45.198 1.00 32.24 420 TYR A O 1
ATOM 1342 N N . ALA A 1 178 ? 9.235 9.331 43.977 1.00 33.69 421 ALA A N 1
ATOM 1343 C CA . ALA A 1 178 ? 8.266 8.804 43.030 1.00 32.55 421 ALA A CA 1
ATOM 1344 C C . ALA A 1 178 ? 8.953 7.762 42.160 1.00 32.88 421 ALA A C 1
ATOM 1345 O O . ALA A 1 178 ? 9.989 8.038 41.543 1.00 30.06 421 ALA A O 1
ATOM 1347 N N . GLU A 1 179 ? 8.396 6.559 42.135 1.00 30.84 422 GLU A N 1
ATOM 1348 C CA . GLU A 1 179 ? 9.022 5.433 41.457 1.00 38.12 422 GLU A CA 1
ATOM 1349 C C . GLU A 1 179 ? 8.243 4.950 40.244 1.00 33.53 422 GLU A C 1
ATOM 1350 O O . GLU A 1 179 ? 8.848 4.569 39.241 1.00 30.32 422 GLU A O 1
ATOM 1356 N N . TYR A 1 180 ? 6.915 4.961 40.302 1.00 27.50 423 TYR A N 1
ATOM 1357 C CA . TYR A 1 180 ? 6.097 4.585 39.163 1.00 29.91 423 TYR A CA 1
ATOM 1358 C C . TYR A 1 180 ? 4.996 5.606 38.949 1.00 30.42 423 TYR A C 1
ATOM 1359 O O . TYR A 1 180 ? 4.383 6.089 39.905 1.00 31.36 423 TYR A O 1
ATOM 1368 N N . ALA A 1 181 ? 4.770 5.944 37.685 1.00 27.18 424 ALA A N 1
ATOM 1369 C CA . ALA A 1 181 ? 3.622 6.723 37.261 1.00 32.99 424 ALA A CA 1
ATOM 1370 C C . ALA A 1 181 ? 2.553 5.750 36.794 1.00 33.13 424 ALA A C 1
ATOM 1371 O O . ALA A 1 181 ? 2.847 4.822 36.037 1.00 30.52 424 ALA A O 1
ATOM 1373 N N . VAL A 1 182 ? 1.321 5.961 37.245 1.00 33.82 425 VAL A N 1
ATOM 1374 C CA . VAL A 1 182 ? 0.227 5.040 36.974 1.00 35.64 425 VAL A CA 1
ATOM 1375 C C . VAL A 1 182 ? -0.943 5.836 36.415 1.00 31.88 425 VAL A C 1
ATOM 1376 O O . VAL A 1 182 ? -1.363 6.832 37.010 1.00 31.24 425 VAL A O 1
ATOM 1380 N N . VAL A 1 183 ? -1.453 5.409 35.263 1.00 33.82 426 VAL A N 1
ATOM 1381 C CA . VAL A 1 183 ? -2.557 6.075 34.584 1.00 33.49 426 VAL A CA 1
ATOM 1382 C C . VAL A 1 183 ? -3.707 5.088 34.463 1.00 36.14 426 VAL A C 1
ATOM 1383 O O . VAL A 1 183 ? -3.528 3.984 33.936 1.00 40.52 426 VAL A O 1
ATOM 1387 N N . ILE A 1 184 ? -4.884 5.484 34.945 1.00 33.51 427 ILE A N 1
ATOM 1388 C CA . ILE A 1 184 ? -6.015 4.575 35.073 1.00 49.62 427 ILE A CA 1
ATOM 1389 C C . ILE A 1 184 ? -7.259 5.187 34.439 1.00 45.16 427 ILE A C 1
ATOM 1390 O O . ILE A 1 184 ? -7.567 6.367 34.641 1.00 45.03 427 ILE A O 1
ATOM 1395 N N . LYS A 1 185 ? -7.972 4.369 33.671 1.00 49.53 428 LYS A N 1
ATOM 1396 C CA . LYS A 1 185 ? -9.275 4.718 33.123 1.00 55.59 428 LYS A CA 1
ATOM 1397 C C . LYS A 1 185 ? -10.359 4.458 34.168 1.00 61.79 428 LYS A C 1
ATOM 1398 O O . LYS A 1 185 ? -10.417 3.371 34.751 1.00 57.90 428 LYS A O 1
ATOM 1404 N N . ALA A 1 186 ? -11.173 5.475 34.443 1.00 65.60 429 ALA A N 1
ATOM 1405 C CA . ALA A 1 186 ? -12.287 5.324 35.370 1.00 75.73 429 ALA A CA 1
ATOM 1406 C C . ALA A 1 186 ? -13.101 4.081 35.013 1.00 81.43 429 ALA A C 1
ATOM 1407 O O . ALA A 1 186 ? -13.313 3.799 33.825 1.00 78.59 429 ALA A O 1
ATOM 1409 N N . PRO A 1 187 ? -13.582 3.326 36.003 1.00 94.08 430 PRO A N 1
ATOM 1410 C CA . PRO A 1 187 ? -14.001 1.943 35.739 1.00 96.55 430 PRO A CA 1
ATOM 1411 C C . PRO A 1 187 ? -15.283 1.886 34.920 1.00 100.27 430 PRO A C 1
ATOM 1412 O O . PRO A 1 187 ? -16.299 2.478 35.288 1.00 95.58 430 PRO A O 1
ATOM 1416 N N . SER A 1 188 ? -15.214 1.164 33.802 1.00 110.08 431 SER A N 1
ATOM 1417 C CA . SER A 1 188 ? -16.340 0.956 32.890 1.00 116.37 431 SER A CA 1
ATOM 1418 C C . SER A 1 188 ? -16.957 2.270 32.413 1.00 114.76 431 SER A C 1
ATOM 1419 O O . SER A 1 188 ? -17.794 2.279 31.510 1.00 115.91 431 SER A O 1
ATOM 1422 N N . GLY B 1 4 ? 21.935 16.693 25.586 1.00 103.62 247 GLY B N 1
ATOM 1423 C CA . GLY B 1 4 ? 21.396 18.029 25.767 1.00 102.25 247 GLY B CA 1
ATOM 1424 C C . GLY B 1 4 ? 20.580 18.510 24.583 1.00 102.41 247 GLY B C 1
ATOM 1425 O O . GLY B 1 4 ? 20.116 19.649 24.554 1.00 111.55 247 GLY B O 1
ATOM 1426 N N . GLN B 1 5 ? 20.407 17.630 23.601 1.00 89.72 248 GLN B N 1
ATOM 1427 C CA . GLN B 1 5 ? 19.648 17.915 22.387 1.00 84.39 248 GLN B CA 1
ATOM 1428 C C . GLN B 1 5 ? 18.125 17.921 22.558 1.00 79.88 248 GLN B C 1
ATOM 1429 O O . GLN B 1 5 ? 17.453 18.688 21.856 1.00 80.57 248 GLN B O 1
ATOM 1435 N N . PRO B 1 6 ? 17.517 17.082 23.445 1.00 82.00 249 PRO B N 1
ATOM 1436 C CA . PRO B 1 6 ? 16.045 17.059 23.523 1.00 78.27 249 PRO B CA 1
ATOM 1437 C C . PRO B 1 6 ? 15.401 18.386 23.897 1.00 77.15 249 PRO B C 1
ATOM 1438 O O . PRO B 1 6 ? 15.495 18.822 25.049 1.00 75.66 249 PRO B O 1
ATOM 1442 N N . VAL B 1 7 ? 14.734 19.028 22.941 1.00 81.52 250 VAL B N 1
ATOM 1443 C CA . VAL B 1 7 ? 13.863 20.156 23.253 1.00 85.24 250 VAL B CA 1
ATOM 1444 C C . VAL B 1 7 ? 12.499 19.604 23.645 1.00 81.22 250 VAL B C 1
ATOM 1445 O O . VAL B 1 7 ? 11.892 18.829 22.895 1.00 81.90 250 VAL B O 1
ATOM 1449 N N . ASP B 1 8 ? 12.013 20.002 24.824 1.00 79.98 251 ASP B N 1
ATOM 1450 C CA . ASP B 1 8 ? 10.747 19.468 25.317 1.00 72.42 251 ASP B CA 1
ATOM 1451 C C . ASP B 1 8 ? 9.574 19.923 24.453 1.00 76.21 251 ASP B C 1
ATOM 1452 O O . ASP B 1 8 ? 8.643 19.149 24.199 1.00 63.52 251 ASP B O 1
ATOM 1457 N N . SER B 1 9 ? 9.616 21.170 23.973 1.00 86.06 252 SER B N 1
ATOM 1458 C CA . SER B 1 9 ? 8.492 21.753 23.246 1.00 91.43 252 SER B CA 1
ATOM 1459 C C . SER B 1 9 ? 8.266 21.116 21.881 1.00 92.80 252 SER B C 1
ATOM 1460 O O . SER B 1 9 ? 7.199 21.316 21.292 1.00 92.69 252 SER B O 1
ATOM 1463 N N . ALA B 1 10 ? 9.248 20.379 21.358 1.00 78.12 253 ALA B N 1
ATOM 1464 C CA . ALA B 1 10 ? 9.133 19.843 20.006 1.00 74.50 253 ALA B CA 1
ATOM 1465 C C . ALA B 1 10 ? 7.955 18.887 19.860 1.00 71.03 253 ALA B C 1
ATOM 1466 O O . ALA B 1 10 ? 7.371 18.792 18.773 1.00 61.82 253 ALA B O 1
ATOM 1468 N N . VAL B 1 11 ? 7.580 18.186 20.935 1.00 61.70 254 VAL B N 1
ATOM 1469 C CA . VAL B 1 11 ? 6.532 17.173 20.830 1.00 50.02 254 VAL B CA 1
ATOM 1470 C C . VAL B 1 11 ? 5.177 17.825 20.591 1.00 49.85 254 VAL B C 1
ATOM 1471 O O . VAL B 1 11 ? 4.442 17.443 19.674 1.00 50.49 254 VAL B O 1
ATOM 1475 N N . ARG B 1 12 ? 4.816 18.806 21.423 1.00 54.97 255 ARG B N 1
ATOM 1476 C CA . ARG B 1 12 ? 3.552 19.506 21.214 1.00 55.50 255 ARG B CA 1
ATOM 1477 C C . ARG B 1 12 ? 3.568 20.313 19.926 1.00 53.98 255 ARG B C 1
ATOM 1478 O O . ARG B 1 12 ? 2.526 20.470 19.281 1.00 63.70 255 ARG B O 1
ATOM 1486 N N . LYS B 1 13 ? 4.732 20.832 19.539 1.00 54.47 256 LYS B N 1
ATOM 1487 C CA . LYS B 1 13 ? 4.845 21.493 18.244 1.00 73.07 256 LYS B CA 1
ATOM 1488 C C . LYS B 1 13 ? 4.401 20.568 17.117 1.00 63.69 256 LYS B C 1
ATOM 1489 O O . LYS B 1 13 ? 3.516 20.915 16.326 1.00 66.04 256 LYS B O 1
ATOM 1495 N N . LEU B 1 14 ? 4.981 19.366 17.051 1.00 58.34 257 LEU B N 1
ATOM 1496 C CA . LEU B 1 14 ? 4.607 18.421 16.005 1.00 49.62 257 LEU B CA 1
ATOM 1497 C C . LEU B 1 14 ? 3.165 17.956 16.153 1.00 61.60 257 LEU B C 1
ATOM 1498 O O . LEU B 1 14 ? 2.488 17.711 15.148 1.00 65.39 257 LEU B O 1
ATOM 1503 N N . LEU B 1 15 ? 2.679 17.826 17.389 1.00 57.97 258 LEU B N 1
ATOM 1504 C CA . LEU B 1 15 ? 1.354 17.257 17.611 1.00 62.15 258 LEU B CA 1
ATOM 1505 C C . LEU B 1 15 ? 0.248 18.270 17.340 1.00 66.65 258 LEU B C 1
ATOM 1506 O O . LEU B 1 15 ? -0.692 17.987 16.590 1.00 73.60 258 LEU B O 1
ATOM 1511 N N . LEU B 1 16 ? 0.349 19.457 17.937 1.00 61.53 259 LEU B N 1
ATOM 1512 C CA . LEU B 1 16 ? -0.755 20.410 17.963 1.00 80.41 259 LEU B CA 1
ATOM 1513 C C . LEU B 1 16 ? -0.769 21.357 16.764 1.00 94.03 259 LEU B C 1
ATOM 1514 O O . LEU B 1 16 ? -1.796 21.483 16.090 1.00 94.91 259 LEU B O 1
ATOM 1519 N N . GLU B 1 17 ? 0.357 22.022 16.480 1.00 121.50 260 GLU B N 1
ATOM 1520 C CA . GLU B 1 17 ? 0.394 23.131 15.530 1.00 120.85 260 GLU B CA 1
ATOM 1521 C C . GLU B 1 17 ? 0.713 22.718 14.098 1.00 125.67 260 GLU B C 1
ATOM 1522 O O . GLU B 1 17 ? 0.575 23.549 13.193 1.00 135.93 260 GLU B O 1
ATOM 1528 N N . GLY B 1 18 ? 1.127 21.477 13.859 1.00 98.66 261 GLY B N 1
ATOM 1529 C CA . GLY B 1 18 ? 1.564 21.099 12.529 1.00 92.74 261 GLY B CA 1
ATOM 1530 C C . GLY B 1 18 ? 1.419 19.623 12.231 1.00 102.49 261 GLY B C 1
ATOM 1531 O O . GLY B 1 18 ? 2.327 18.834 12.508 1.00 84.58 261 GLY B O 1
ATOM 1532 N N . ALA B 1 19 ? 0.282 19.236 11.663 1.00 132.40 262 ALA B N 1
ATOM 1533 C CA . ALA B 1 19 ? 0.040 17.848 11.303 1.00 132.20 262 ALA B CA 1
ATOM 1534 C C . ALA B 1 19 ? -0.842 17.826 10.061 1.00 133.23 262 ALA B C 1
ATOM 1535 O O . ALA B 1 19 ? -1.104 18.865 9.446 1.00 134.40 262 ALA B O 1
ATOM 1537 N N . GLY B 1 20 ? -1.287 16.627 9.678 1.00 118.50 263 GLY B N 1
ATOM 1538 C CA . GLY B 1 20 ? -2.236 16.519 8.583 1.00 113.53 263 GLY B CA 1
ATOM 1539 C C . GLY B 1 20 ? -3.499 17.312 8.846 1.00 123.88 263 GLY B C 1
ATOM 1540 O O . GLY B 1 20 ? -4.041 17.958 7.946 1.00 128.30 263 GLY B O 1
ATOM 1541 N N . GLN B 1 21 ? -3.984 17.265 10.083 1.00 123.34 264 GLN B N 1
ATOM 1542 C CA . GLN B 1 21 ? -5.110 18.024 10.612 1.00 125.69 264 GLN B CA 1
ATOM 1543 C C . GLN B 1 21 ? -5.006 17.876 12.131 1.00 125.82 264 GLN B C 1
ATOM 1544 O O . GLN B 1 21 ? -4.256 17.009 12.596 1.00 122.62 264 GLN B O 1
ATOM 1550 N N . PRO B 1 22 ? -5.692 18.678 12.945 1.00 122.34 265 PRO B N 1
ATOM 1551 C CA . PRO B 1 22 ? -5.147 19.002 14.263 1.00 120.86 265 PRO B CA 1
ATOM 1552 C C . PRO B 1 22 ? -5.434 17.941 15.318 1.00 114.98 265 PRO B C 1
ATOM 1553 O O . PRO B 1 22 ? -6.235 17.022 15.145 1.00 113.98 265 PRO B O 1
ATOM 1557 N N . PHE B 1 23 ? -4.731 18.105 16.432 1.00 103.81 266 PHE B N 1
ATOM 1558 C CA . PHE B 1 23 ? -4.995 17.455 17.700 1.00 75.44 266 PHE B CA 1
ATOM 1559 C C . PHE B 1 23 ? -5.298 18.548 18.711 1.00 74.36 266 PHE B C 1
ATOM 1560 O O . PHE B 1 23 ? -4.985 19.722 18.494 1.00 85.15 266 PHE B O 1
ATOM 1568 N N . SER B 1 24 ? -5.902 18.162 19.825 1.00 74.14 267 SER B N 1
ATOM 1569 C CA . SER B 1 24 ? -6.208 19.107 20.885 1.00 63.94 267 SER B CA 1
ATOM 1570 C C . SER B 1 24 ? -5.393 18.737 22.112 1.00 62.90 267 SER B C 1
ATOM 1571 O O . SER B 1 24 ? -5.017 17.575 22.298 1.00 53.69 267 SER B O 1
ATOM 1574 N N . GLU B 1 25 ? -5.115 19.742 22.944 1.00 63.10 268 GLU B N 1
ATOM 1575 C CA . GLU B 1 25 ? -4.400 19.485 24.186 1.00 63.56 268 GLU B CA 1
ATOM 1576 C C . GLU B 1 25 ? -5.150 18.460 25.026 1.00 61.87 268 GLU B C 1
ATOM 1577 O O . GLU B 1 25 ? -4.536 17.597 25.663 1.00 52.93 268 GLU B O 1
ATOM 1583 N N . GLU B 1 26 ? -6.486 18.530 25.011 1.00 58.95 269 GLU B N 1
ATOM 1584 C CA . GLU B 1 26 ? -7.308 17.572 25.745 1.00 62.65 269 GLU B CA 1
ATOM 1585 C C . GLU B 1 26 ? -7.124 16.146 25.235 1.00 60.53 269 GLU B C 1
ATOM 1586 O O . GLU B 1 26 ? -7.255 15.191 26.010 1.00 62.07 269 GLU B O 1
ATOM 1592 N N . ASN B 1 27 ? -6.809 15.978 23.946 1.00 52.79 270 ASN B N 1
ATOM 1593 C CA . ASN B 1 27 ? -6.582 14.646 23.391 1.00 52.61 270 ASN B CA 1
ATOM 1594 C C . ASN B 1 27 ? -5.266 14.035 23.856 1.00 55.04 270 ASN B C 1
ATOM 1595 O O . ASN B 1 27 ? -5.071 12.824 23.703 1.00 49.53 270 ASN B O 1
ATOM 1600 N N . ILE B 1 28 ? -4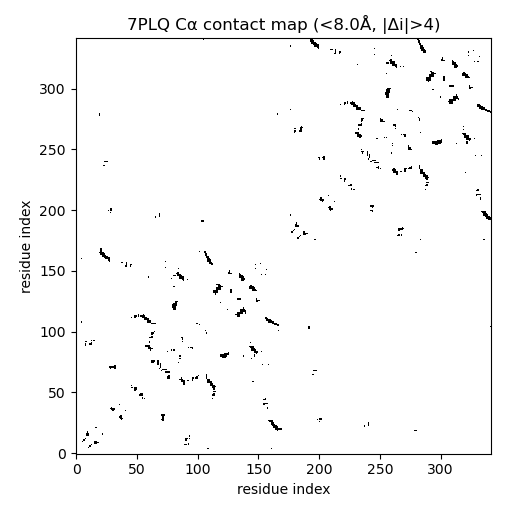.343 14.844 24.369 1.00 53.06 271 ILE B N 1
ATOM 1601 C CA . ILE B 1 28 ? -3.062 14.336 24.846 1.00 55.50 271 ILE B CA 1
ATOM 1602 C C . ILE B 1 28 ? -3.253 13.847 26.281 1.00 49.63 271 ILE B C 1
ATOM 1603 O O . ILE B 1 28 ? -3.459 14.645 27.196 1.00 49.29 271 ILE B O 1
ATOM 1608 N N . ILE B 1 29 ? -3.187 12.532 26.478 1.00 47.63 272 ILE B N 1
ATOM 1609 C CA . ILE B 1 29 ? -3.279 11.987 27.828 1.00 47.49 272 ILE B CA 1
ATOM 1610 C C . ILE B 1 29 ? -1.935 12.094 28.544 1.00 41.62 272 ILE B C 1
ATOM 1611 O O . ILE B 1 29 ? -1.880 12.371 29.751 1.00 42.31 272 ILE B O 1
ATOM 1616 N N . GLY B 1 30 ? -0.839 11.888 27.820 1.00 39.67 273 GLY B N 1
ATOM 1617 C CA . GLY B 1 30 ? 0.482 11.969 28.411 1.00 38.38 273 GLY B CA 1
ATOM 1618 C C . GLY B 1 30 ? 1.544 12.194 27.361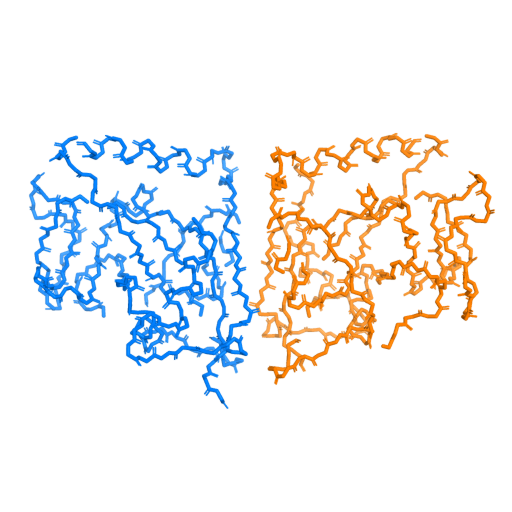 1.00 36.75 273 GLY B C 1
ATOM 1619 O O . GLY B 1 30 ? 1.397 11.788 26.201 1.00 36.14 273 GLY B O 1
ATOM 1620 N N . ILE B 1 31 ? 2.611 12.879 27.767 1.00 36.29 274 ILE B N 1
ATOM 1621 C CA . ILE B 1 31 ? 3.854 12.972 27.014 1.00 34.81 274 ILE B CA 1
ATOM 1622 C C . ILE B 1 31 ? 4.980 12.703 27.996 1.00 34.39 274 ILE B C 1
ATOM 1623 O O . ILE B 1 31 ? 5.129 13.433 28.983 1.00 35.44 274 ILE B O 1
ATOM 1628 N N . TYR B 1 32 ? 5.773 11.671 27.732 1.00 33.13 275 TYR B N 1
ATOM 1629 C CA . TYR B 1 32 ? 6.776 11.226 28.683 1.00 33.06 275 TYR B CA 1
ATOM 1630 C C . TYR B 1 32 ? 8.123 11.047 27.998 1.00 31.89 275 TYR B C 1
ATOM 1631 O O . TYR B 1 32 ? 8.194 10.586 26.855 1.00 39.74 275 TYR B O 1
ATOM 1640 N N . ARG B 1 33 ? 9.185 11.425 28.700 1.00 32.33 276 ARG B N 1
ATOM 1641 C CA . ARG B 1 33 ? 10.533 11.076 28.281 1.00 32.44 276 ARG B CA 1
ATOM 1642 C C . ARG B 1 33 ? 10.774 9.582 28.464 1.00 38.98 276 ARG B C 1
ATOM 1643 O O . ARG B 1 33 ? 10.385 8.990 29.475 1.00 37.88 276 ARG B O 1
ATOM 1651 N N . THR B 1 34 ? 11.422 8.972 27.483 1.00 35.52 277 THR B N 1
ATOM 1652 C CA . THR B 1 34 ? 11.830 7.591 27.611 1.00 30.08 277 THR B CA 1
ATOM 1653 C C . THR B 1 34 ? 13.026 7.504 28.553 1.00 35.14 277 THR B C 1
ATOM 1654 O O . THR B 1 34 ? 13.674 8.514 28.838 1.00 43.96 277 THR B O 1
ATOM 1658 N N . PRO B 1 35 ? 13.329 6.311 29.069 1.00 35.73 278 PRO B N 1
ATOM 1659 C CA . PRO B 1 35 ? 14.411 6.193 30.056 1.00 36.22 278 PRO B CA 1
ATOM 1660 C C . PRO B 1 35 ? 15.779 6.549 29.486 1.00 33.02 278 PRO B C 1
ATOM 1661 O O . PRO B 1 35 ? 16.061 6.352 28.304 1.00 38.24 278 PRO B O 1
ATOM 1665 N N . LEU B 1 36 ? 16.634 7.079 30.361 1.00 34.52 279 LEU B N 1
ATOM 1666 C CA . LEU B 1 36 ? 17.966 7.514 29.957 1.00 40.38 279 LEU B CA 1
ATOM 1667 C C . LEU B 1 36 ? 18.888 6.331 29.700 1.00 48.88 279 LEU B C 1
ATOM 1668 O O . LEU B 1 36 ? 19.735 6.381 28.801 1.00 47.52 279 LEU B O 1
ATOM 1673 N N . VAL B 1 37 ? 18.749 5.264 30.487 1.00 46.71 280 VAL B N 1
ATOM 1674 C CA . VAL B 1 37 ? 19.520 4.047 30.294 1.00 42.83 280 VAL B CA 1
ATOM 1675 C C . VAL B 1 37 ? 18.537 2.898 30.126 1.00 51.59 280 VAL B C 1
ATOM 1676 O O . VAL B 1 37 ? 17.386 2.959 30.567 1.00 49.95 280 VAL B O 1
ATOM 1680 N N . ASP B 1 38 ? 19.008 1.834 29.488 1.00 52.08 281 ASP B N 1
ATOM 1681 C CA . ASP B 1 38 ? 18.195 0.643 29.322 1.00 53.08 281 ASP B CA 1
ATOM 1682 C C . ASP B 1 38 ? 18.331 -0.248 30.555 1.00 60.91 281 ASP B C 1
ATOM 1683 O O . ASP B 1 38 ? 18.915 0.133 31.573 1.00 59.83 281 ASP B O 1
ATOM 1688 N N . GLN B 1 39 ? 17.792 -1.461 30.455 1.00 68.21 282 GLN B N 1
ATOM 1689 C CA . GLN B 1 39 ? 17.843 -2.408 31.559 1.00 72.79 282 GLN B CA 1
ATOM 1690 C C . GLN B 1 39 ? 19.276 -2.765 31.932 1.00 77.73 282 GLN B C 1
ATOM 1691 O O . GLN B 1 39 ? 19.577 -2.975 33.115 1.00 64.82 282 GLN B O 1
ATOM 1697 N N . GLN B 1 40 ? 20.172 -2.829 30.948 1.00 63.93 283 GLN B N 1
ATOM 1698 C CA . GLN B 1 40 ? 21.561 -3.189 31.180 1.00 69.21 283 GLN B CA 1
ATOM 1699 C C . GLN B 1 40 ? 22.438 -1.993 31.526 1.00 68.36 283 GLN B C 1
ATOM 1700 O O . GLN B 1 40 ? 23.662 -2.127 31.521 1.00 74.78 283 GLN B O 1
ATOM 1706 N N . GLY B 1 41 ? 21.848 -0.846 31.857 1.00 60.74 284 GLY B N 1
ATOM 1707 C CA . GLY B 1 41 ? 22.603 0.307 32.302 1.00 55.18 284 GLY B CA 1
ATOM 1708 C C . GLY B 1 41 ? 23.287 1.122 31.217 1.00 60.73 284 GLY B C 1
ATOM 1709 O O . GLY B 1 41 ? 24.010 2.072 31.549 1.00 58.68 284 GLY B O 1
ATOM 1710 N N . ARG B 1 42 ? 23.092 0.790 29.941 1.00 51.87 285 ARG B N 1
ATOM 1711 C CA . ARG B 1 42 ? 23.690 1.549 28.846 1.00 55.19 285 ARG B CA 1
ATOM 1712 C C . ARG B 1 42 ? 22.917 2.837 28.599 1.00 52.98 285 ARG B C 1
ATOM 1713 O O . ARG B 1 42 ? 21.688 2.815 28.507 1.00 50.96 285 ARG B O 1
ATOM 1721 N N . ALA B 1 43 ? 23.635 3.954 28.471 1.00 47.57 286 ALA B N 1
ATOM 1722 C CA . ALA B 1 43 ? 23.005 5.236 28.160 1.00 42.28 286 ALA B CA 1
ATOM 1723 C C . ALA B 1 43 ? 22.489 5.200 26.727 1.00 49.37 286 ALA B C 1
ATOM 1724 O O . ALA B 1 43 ? 23.278 5.122 25.777 1.00 37.68 286 ALA B O 1
ATOM 1726 N N . ARG B 1 44 ? 21.163 5.267 26.573 1.00 41.16 287 ARG B N 1
ATOM 1727 C CA . ARG B 1 44 ? 20.552 5.035 25.270 1.00 33.44 287 ARG B CA 1
ATOM 1728 C C . ARG B 1 44 ? 20.903 6.139 24.279 1.00 46.41 287 ARG B C 1
ATOM 1729 O O . ARG B 1 44 ? 21.211 5.853 23.115 1.00 39.39 287 ARG B O 1
ATOM 1737 N N . PHE B 1 45 ? 20.879 7.403 24.716 1.00 32.09 288 PHE B N 1
ATOM 1738 C CA . PHE B 1 45 ? 21.234 8.484 23.802 1.00 40.98 288 PHE B CA 1
ATOM 1739 C C . PHE B 1 45 ? 22.689 8.383 23.358 1.00 39.17 288 PHE B C 1
ATOM 1740 O O . PHE B 1 45 ? 22.997 8.589 22.179 1.00 41.53 288 PHE B O 1
ATOM 1748 N N . ASN B 1 46 ? 23.599 8.070 24.281 1.00 34.01 289 ASN B N 1
ATOM 1749 C CA . ASN B 1 46 ? 24.999 7.906 23.894 1.00 44.90 289 ASN B CA 1
ATOM 1750 C C . ASN B 1 46 ? 25.163 6.800 22.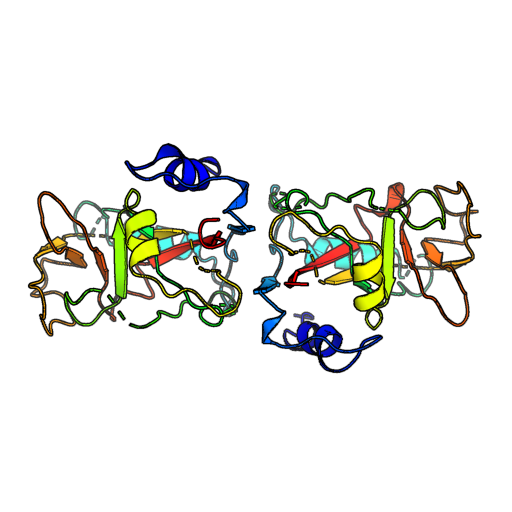855 1.00 48.70 289 ASN B C 1
ATOM 1751 O O . ASN B 1 46 ? 25.944 6.945 21.907 1.00 47.67 289 ASN B O 1
ATOM 1756 N N . LEU B 1 47 ? 24.435 5.691 23.014 1.00 43.94 290 LEU B N 1
ATOM 1757 C CA . LEU B 1 47 ? 24.465 4.627 22.010 1.00 41.29 290 LEU B CA 1
ATOM 1758 C C . LEU B 1 47 ? 24.026 5.140 20.646 1.00 44.63 290 LEU B C 1
ATOM 1759 O O . LEU B 1 47 ? 24.650 4.835 19.623 1.00 43.09 290 LEU B O 1
ATOM 1764 N N . PHE B 1 48 ? 22.929 5.898 20.612 1.00 40.21 291 PHE B N 1
ATOM 1765 C CA . PHE B 1 48 ? 22.422 6.423 19.349 1.00 44.88 291 PHE B CA 1
ATOM 1766 C C . PHE B 1 48 ? 23.407 7.389 18.702 1.00 35.35 291 PHE B C 1
ATOM 1767 O O . PHE B 1 48 ? 23.634 7.330 17.489 1.00 36.19 291 PHE B O 1
ATOM 1775 N N . GLN B 1 49 ? 24.003 8.285 19.492 1.00 35.96 292 GLN B N 1
ATOM 1776 C CA . GLN B 1 49 ? 24.974 9.222 18.937 1.00 41.14 292 GLN B CA 1
ATOM 1777 C C . GLN B 1 49 ? 26.181 8.499 18.357 1.00 44.60 292 GLN B C 1
ATOM 1778 O O . GLN B 1 49 ? 26.748 8.934 17.347 1.00 41.84 292 GLN B O 1
ATOM 1784 N N . LYS B 1 50 ? 26.592 7.396 18.984 1.00 40.23 293 LYS B N 1
ATOM 1785 C CA . LYS B 1 50 ? 27.704 6.630 18.440 1.00 48.10 293 LYS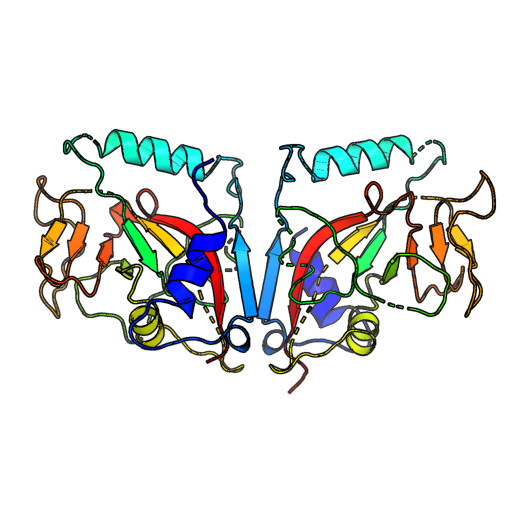 B CA 1
ATOM 1786 C C . LYS B 1 50 ? 27.319 5.963 17.127 1.00 39.53 293 LYS B C 1
ATOM 1787 O O . LYS B 1 50 ? 28.169 5.816 16.240 1.00 37.66 293 LYS B O 1
ATOM 1793 N N . GLU B 1 51 ? 26.044 5.580 16.980 1.00 35.53 294 GLU B N 1
ATOM 1794 C CA . GLU B 1 51 ? 25.566 5.031 15.714 1.00 32.71 294 GLU B CA 1
ATOM 1795 C C . GLU B 1 51 ? 25.416 6.128 14.669 1.00 38.07 294 GLU B C 1
ATOM 1796 O O . GLU B 1 51 ? 25.679 5.902 13.483 1.00 36.52 294 GLU B O 1
ATOM 1802 N N . LEU B 1 52 ? 24.985 7.319 15.099 1.00 33.47 295 LEU B N 1
ATOM 1803 C CA . LEU B 1 52 ? 24.899 8.471 14.206 1.00 34.50 295 LEU B CA 1
ATOM 1804 C C . LEU B 1 52 ? 26.260 8.779 13.602 1.00 35.60 295 LEU B C 1
ATOM 1805 O O . LEU B 1 52 ? 26.388 8.989 12.390 1.00 36.35 295 LEU B O 1
ATOM 1810 N N . GLU B 1 53 ? 27.293 8.814 14.443 1.00 34.03 296 GLU B N 1
ATOM 1811 C CA . GLU B 1 53 ? 28.632 9.108 13.951 1.00 41.44 296 GLU B CA 1
ATOM 1812 C C . GLU B 1 53 ? 29.125 8.007 13.022 1.00 35.68 296 GLU B C 1
ATOM 1813 O O . GLU B 1 53 ? 29.829 8.284 12.045 1.00 36.01 296 GLU B O 1
ATOM 1819 N N . ALA B 1 54 ? 28.778 6.752 13.320 1.00 36.38 297 ALA B N 1
ATOM 1820 C CA . ALA B 1 54 ? 29.199 5.649 12.462 1.00 37.77 297 ALA B CA 1
ATOM 1821 C C . ALA B 1 54 ? 28.575 5.768 11.081 1.00 34.25 297 ALA B C 1
ATOM 1822 O O . ALA B 1 54 ? 29.255 5.573 10.067 1.00 44.09 297 ALA B O 1
ATOM 1824 N N . THR B 1 55 ? 27.279 6.089 11.022 1.00 29.06 298 THR B N 1
ATOM 1825 C CA . THR B 1 55 ? 26.624 6.284 9.734 1.00 34.86 298 THR B CA 1
ATOM 1826 C C . THR B 1 55 ? 27.159 7.521 9.025 1.00 36.24 298 THR B C 1
ATOM 1827 O O . THR B 1 55 ? 27.389 7.496 7.810 1.00 41.16 298 THR B O 1
ATOM 1831 N N . LYS B 1 56 ? 27.363 8.611 9.769 1.00 37.36 299 LYS B N 1
ATOM 1832 C CA . LYS B 1 56 ? 27.955 9.812 9.189 1.00 29.64 299 LYS B CA 1
ATOM 1833 C C . LYS B 1 56 ? 29.316 9.518 8.570 1.00 36.38 299 LYS B C 1
ATOM 1834 O O . LYS B 1 56 ? 29.625 9.994 7.470 1.00 35.85 299 LYS B O 1
ATOM 1848 N N . HIS B 1 58 ? 30.362 6.646 7.446 1.00 36.69 301 HIS B N 1
ATOM 1849 C CA . HIS B 1 58 ? 30.265 5.707 6.335 1.00 36.03 301 HIS B CA 1
ATOM 1850 C C . HIS B 1 58 ? 29.679 6.355 5.086 1.00 38.43 301 HIS B C 1
ATOM 1851 O O . HIS B 1 58 ? 30.195 6.154 3.980 1.00 30.62 301 HIS B O 1
ATOM 1858 N N . ARG B 1 59 ? 28.619 7.146 5.247 1.00 29.58 302 ARG B N 1
ATOM 1859 C CA . ARG B 1 59 ? 27.872 7.701 4.132 1.00 31.58 302 ARG B CA 1
ATOM 1860 C C . ARG B 1 59 ? 28.190 9.163 3.853 1.00 36.52 302 ARG B C 1
ATOM 1861 O O . ARG B 1 59 ? 27.933 9.635 2.738 1.00 32.60 302 ARG B O 1
ATOM 1869 N N . GLY B 1 60 ? 28.745 9.885 4.820 1.00 29.88 303 GLY B N 1
ATOM 1870 C CA . GLY B 1 60 ? 28.942 11.308 4.703 1.00 33.26 303 GLY B CA 1
ATOM 1871 C C . GLY B 1 60 ? 27.883 12.136 5.400 1.00 44.58 303 GLY B C 1
ATOM 1872 O O . GLY B 1 60 ? 28.125 13.313 5.691 1.00 36.49 303 GLY B O 1
ATOM 1873 N N . ASN B 1 61 ? 26.713 11.554 5.654 1.00 39.96 304 ASN B N 1
ATOM 1874 C CA . ASN B 1 61 ? 25.649 12.207 6.399 1.00 37.78 304 ASN B CA 1
ATOM 1875 C C . ASN B 1 61 ? 24.810 11.115 7.047 1.00 30.65 304 ASN B C 1
ATOM 1876 O O . ASN B 1 61 ? 24.520 10.096 6.415 1.00 36.71 304 ASN B O 1
ATOM 1881 N N . ALA B 1 62 ? 24.440 11.319 8.313 1.00 32.85 305 ALA B N 1
ATOM 1882 C CA . ALA B 1 62 ? 23.645 10.318 9.018 1.00 32.32 305 ALA B CA 1
ATOM 1883 C C . ALA B 1 62 ? 22.167 10.376 8.659 1.00 30.28 305 ALA B C 1
ATOM 1884 O O . ALA B 1 62 ? 21.459 9.375 8.838 1.00 28.57 305 ALA B O 1
ATOM 1886 N N . ASN B 1 63 ? 21.691 11.521 8.178 1.00 29.54 306 ASN B N 1
ATOM 1887 C CA . ASN B 1 63 ? 20.298 11.718 7.785 1.00 32.03 306 ASN B CA 1
ATOM 1888 C C . ASN B 1 63 ? 19.345 11.321 8.922 1.00 28.30 306 ASN B C 1
ATOM 1889 O O . ASN B 1 63 ? 18.522 10.407 8.804 1.00 24.58 306 ASN B O 1
ATOM 1894 N N . VAL B 1 64 ? 19.501 12.011 10.051 1.00 26.91 307 VAL B N 1
ATOM 1895 C CA . VAL B 1 64 ? 18.634 11.813 11.208 1.00 27.55 307 VAL B CA 1
ATOM 1896 C C . VAL B 1 64 ? 17.334 12.577 10.996 1.00 31.39 307 VAL B C 1
ATOM 1897 O O . VAL B 1 64 ? 17.350 13.781 10.721 1.00 35.48 307 VAL B O 1
ATOM 1901 N N . ARG B 1 65 ? 16.204 11.881 11.109 1.00 27.77 308 ARG B N 1
ATOM 1902 C CA . ARG B 1 65 ? 14.897 12.521 11.053 1.00 32.81 308 ARG B CA 1
ATOM 1903 C C . ARG B 1 65 ? 14.113 12.235 12.331 1.00 32.57 308 ARG B C 1
ATOM 1904 O O . ARG B 1 65 ? 14.376 11.268 13.051 1.00 30.97 308 ARG B O 1
ATOM 1912 N N . TYR B 1 66 ? 13.144 13.102 12.605 1.00 34.01 309 TYR B N 1
ATOM 1913 C CA . TYR B 1 66 ? 12.101 12.803 13.574 1.00 38.67 309 TYR B CA 1
ATOM 1914 C C . TYR B 1 66 ? 11.009 11.978 12.900 1.00 27.84 309 TYR B C 1
ATOM 1915 O O . TYR B 1 66 ? 10.660 12.214 11.740 1.00 34.80 309 TYR B O 1
ATOM 1924 N N . ALA B 1 67 ? 10.471 11.007 13.631 1.00 25.35 310 ALA B N 1
ATOM 1925 C CA . ALA B 1 67 ? 9.457 10.112 13.088 1.00 35.40 310 ALA B CA 1
ATOM 1926 C C . ALA B 1 67 ? 8.591 9.566 14.218 1.00 28.85 310 ALA B C 1
ATOM 1927 O O . ALA B 1 67 ? 9.025 9.476 15.369 1.00 31.91 310 ALA B O 1
ATOM 1929 N N . TRP B 1 68 ? 7.369 9.173 13.864 1.00 27.00 311 TRP B N 1
ATOM 1930 C CA . TRP B 1 68 ? 6.375 8.669 14.809 1.00 29.30 311 TRP B CA 1
ATOM 1931 C C . TRP B 1 68 ? 6.239 7.159 14.658 1.00 34.43 311 TRP B C 1
ATOM 1932 O O . TRP B 1 68 ? 5.903 6.664 13.576 1.00 33.46 311 TRP B O 1
ATOM 1943 N N . LEU B 1 69 ? 6.447 6.436 15.756 1.00 34.61 312 LEU B N 1
ATOM 1944 C CA . LEU B 1 69 ? 6.418 4.985 15.731 1.00 28.89 312 LEU B CA 1
ATOM 1945 C C . LEU B 1 69 ? 5.128 4.479 16.355 1.00 42.06 312 LEU B C 1
ATOM 1946 O O . LEU B 1 69 ? 4.888 4.745 17.545 1.00 39.16 312 LEU B O 1
ATOM 1951 N N . PRO B 1 70 ? 4.282 3.754 15.616 1.00 34.91 313 PRO B N 1
ATOM 1952 C CA . PRO B 1 70 ? 3.056 3.207 16.215 1.00 42.52 313 PRO B CA 1
ATOM 1953 C C . PRO B 1 70 ? 3.383 2.230 17.336 1.00 44.88 313 PRO B C 1
ATOM 1954 O O . PRO B 1 70 ? 4.329 1.445 17.244 1.00 42.94 313 PRO B O 1
ATOM 1958 N N . CYS B 1 71 ? 2.590 2.290 18.406 1.00 34.13 314 CYS B N 1
ATOM 1959 C CA . CYS B 1 71 ? 2.871 1.541 19.621 1.00 43.55 314 CYS B CA 1
ATOM 1960 C C . CYS B 1 71 ? 1.612 0.861 20.131 1.00 40.21 314 CYS B C 1
ATOM 1961 O O . CYS B 1 71 ? 0.498 1.369 19.970 1.00 40.81 314 CYS B O 1
ATOM 1964 N N . SER B 1 72 ? 1.801 -0.291 20.761 1.00 39.15 315 SER B N 1
ATOM 1965 C CA . SER B 1 72 ? 0.766 -0.878 21.593 1.00 42.47 315 SER B CA 1
ATOM 1966 C C . SER B 1 72 ? 1.068 -0.576 23.055 1.00 41.17 315 SER B C 1
ATOM 1967 O O . SER B 1 72 ? 2.135 -0.070 23.407 1.00 42.64 315 SER B O 1
ATOM 1970 N N . LYS B 1 73 ? 0.084 -0.870 23.903 1.00 42.05 316 LYS B N 1
ATOM 1971 C CA . LYS B 1 73 ? 0.269 -0.771 25.344 1.00 39.18 316 LYS B CA 1
ATOM 1972 C C . LYS B 1 73 ? 1.452 -1.611 25.808 1.00 42.11 316 LYS B C 1
ATOM 1973 O O . LYS B 1 73 ? 2.218 -1.188 26.683 1.00 40.00 316 LYS B O 1
ATOM 1979 N N A ASP B 1 74 ? 1.623 -2.799 25.221 0.41 39.36 317 ASP B N 1
ATOM 1980 N N B ASP B 1 74 ? 1.621 -2.802 25.226 0.59 39.37 317 ASP B N 1
ATOM 1981 C CA A ASP B 1 74 ? 2.674 -3.712 25.662 0.41 42.69 317 ASP B CA 1
ATOM 1982 C CA B ASP B 1 74 ? 2.677 -3.712 25.664 0.59 42.73 317 ASP B CA 1
ATOM 1983 C C A ASP B 1 74 ? 4.058 -3.218 25.257 0.41 40.56 317 ASP B C 1
ATOM 1984 C C B ASP B 1 74 ? 4.059 -3.215 25.258 0.59 40.61 317 ASP B C 1
ATOM 1985 O O A ASP B 1 74 ? 5.009 -3.315 26.042 0.41 39.65 317 ASP B O 1
ATOM 1986 O O B ASP B 1 74 ? 5.011 -3.309 26.043 0.59 39.74 317 ASP B O 1
ATOM 1995 N N . THR B 1 75 ? 4.200 -2.701 24.033 1.00 37.37 318 THR B N 1
ATOM 1996 C CA . THR B 1 75 ? 5.515 -2.252 23.586 1.00 40.37 318 THR B CA 1
ATOM 1997 C C . THR B 1 75 ? 5.932 -0.977 24.306 1.00 39.20 318 THR B C 1
ATOM 1998 O O . THR B 1 75 ? 7.107 -0.813 24.652 1.00 36.87 318 THR B O 1
ATOM 2010 N N . GLU B 1 77 ? 5.139 -0.264 27.287 1.00 34.97 320 GLU B N 1
ATOM 2011 C CA . GLU B 1 77 ? 5.560 -0.717 28.609 1.00 39.14 320 GLU B CA 1
ATOM 2012 C C . GLU B 1 77 ? 6.980 -1.266 28.571 1.00 39.04 320 GLU B C 1
ATOM 2013 O O . GLU B 1 77 ? 7.774 -1.015 29.486 1.00 36.00 320 GLU B O 1
ATOM 2019 N N . GLU B 1 78 ? 7.319 -2.011 27.513 1.00 37.62 321 GLU B N 1
ATOM 2020 C CA . GLU B 1 78 ? 8.682 -2.509 27.355 1.00 37.23 321 GLU B CA 1
ATOM 2021 C C . GLU B 1 78 ? 9.688 -1.363 27.340 1.00 35.71 321 GLU B C 1
ATOM 2022 O O . GLU B 1 78 ? 10.758 -1.455 27.954 1.00 37.98 321 GLU B O 1
ATOM 2052 N N . ARG B 1 82 ? 11.611 -0.928 30.915 1.00 42.65 325 ARG B N 1
ATOM 2053 C CA . ARG B 1 82 ? 12.893 -1.602 30.771 1.00 55.30 325 ARG B CA 1
ATOM 2054 C C . ARG B 1 82 ? 13.817 -0.975 29.740 1.00 49.77 325 ARG B C 1
ATOM 2055 O O . ARG B 1 82 ? 14.943 -1.455 29.580 1.00 57.30 325 ARG B O 1
ATOM 2063 N N . GLY B 1 83 ? 13.391 0.073 29.043 1.00 44.40 326 GLY B N 1
ATOM 2064 C CA . GLY B 1 83 ? 14.229 0.680 28.028 1.00 40.32 326 GLY B CA 1
ATOM 2065 C C . GLY B 1 83 ? 14.492 -0.167 26.802 1.00 44.72 326 GLY B C 1
ATOM 2066 O O . GLY B 1 83 ? 15.386 0.164 26.019 1.00 49.25 326 GLY B O 1
ATOM 2067 N N . VAL B 1 84 ? 13.755 -1.245 26.605 1.00 42.93 327 VAL B N 1
ATOM 2068 C CA . VAL B 1 84 ? 13.918 -2.077 25.420 1.00 46.30 327 VAL B CA 1
ATOM 2069 C C . VAL B 1 84 ? 12.939 -1.614 24.349 1.00 40.25 327 VAL B C 1
ATOM 2070 O O . VAL B 1 84 ? 11.797 -1.241 24.642 1.00 39.52 327 VAL B O 1
ATOM 2074 N N . LEU B 1 85 ? 13.387 -1.631 23.098 1.00 40.55 328 LEU B N 1
ATOM 2075 C CA . LEU B 1 85 ? 12.542 -1.264 21.973 1.00 39.92 328 LEU B CA 1
ATOM 2076 C C . LEU B 1 85 ? 11.910 -2.523 21.391 1.00 36.58 328 LEU B C 1
ATOM 2077 O O . LEU B 1 85 ? 12.617 -3.448 20.986 1.00 43.48 328 LEU B O 1
ATOM 2082 N N . GLU B 1 86 ? 10.584 -2.564 21.379 1.00 41.67 329 GLU B N 1
ATOM 2083 C CA . GLU B 1 86 ? 9.819 -3.610 20.720 1.00 45.07 329 GLU B CA 1
ATOM 2084 C C . GLU B 1 86 ? 8.874 -2.964 19.718 1.00 51.80 329 GLU B C 1
ATOM 2085 O O . GLU B 1 86 ? 8.258 -1.933 20.007 1.00 44.99 329 GLU B O 1
ATOM 2091 N N . VAL B 1 87 ? 8.752 -3.582 18.548 1.00 49.56 330 VAL B N 1
ATOM 2092 C CA . VAL B 1 87 ? 7.986 -3.037 17.435 1.00 51.25 330 VAL B CA 1
ATOM 2093 C C . VAL B 1 87 ? 6.752 -3.901 17.218 1.00 57.61 330 VAL B C 1
ATOM 2094 O O . VAL B 1 87 ? 6.820 -5.132 17.313 1.00 61.13 330 VAL B O 1
ATOM 2098 N N . THR B 1 88 ? 5.625 -3.249 16.939 1.00 56.56 331 THR B N 1
ATOM 2099 C CA . THR B 1 88 ? 4.366 -3.923 16.654 1.00 64.75 331 THR B CA 1
ATOM 2100 C C . THR B 1 88 ? 4.191 -4.134 15.154 1.00 78.00 331 THR B C 1
ATOM 2101 O O . THR B 1 88 ? 4.617 -3.306 14.343 1.00 76.94 331 THR B O 1
ATOM 2105 N N . LYS B 1 89 ? 3.584 -5.263 14.786 1.00 89.79 332 LYS B N 1
ATOM 2106 C CA . LYS B 1 89 ? 3.065 -5.423 13.433 1.00 87.76 332 LYS B CA 1
ATOM 2107 C C . LYS B 1 89 ? 1.613 -4.965 13.425 1.00 97.71 332 LYS B C 1
ATOM 2108 O O . LYS B 1 89 ? 0.784 -5.559 14.128 1.00 93.94 332 LYS B O 1
ATOM 2114 N N . PRO B 1 90 ? 1.264 -3.920 12.673 1.00 108.59 333 PRO B N 1
ATOM 2115 C CA . PRO B 1 90 ? 0.013 -3.192 12.921 1.00 115.83 333 PRO B CA 1
ATOM 2116 C C . PRO B 1 90 ? -1.245 -3.864 12.394 1.00 128.51 333 PRO B C 1
ATOM 2117 O O . PRO B 1 90 ? -2.281 -3.196 12.326 1.00 130.76 333 PRO B O 1
ATOM 2129 N N . LEU B 1 92 ? -3.155 -3.875 10.218 1.00 131.41 335 LEU B N 1
ATOM 2130 C CA . LEU B 1 92 ? -3.320 -2.986 9.069 1.00 122.57 335 LEU B CA 1
ATOM 2131 C C . LEU B 1 92 ? -1.994 -2.390 8.617 1.00 126.15 335 LEU B C 1
ATOM 2132 O O . LEU B 1 92 ? -1.911 -1.197 8.311 1.00 12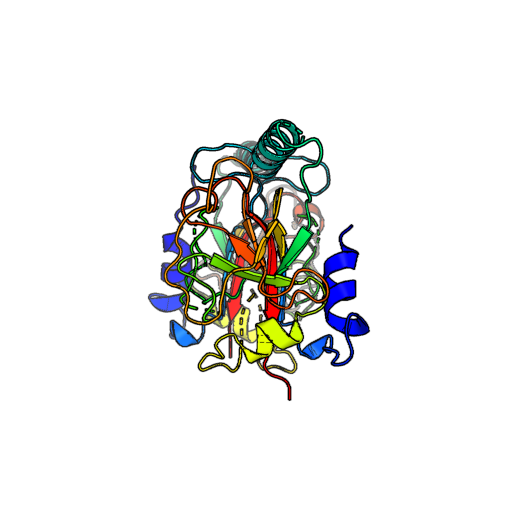0.67 335 LEU B O 1
ATOM 2137 N N . GLY B 1 93 ? -0.945 -3.208 8.573 1.00 135.58 336 GLY B N 1
ATOM 2138 C CA . GLY B 1 93 ? 0.401 -2.740 8.344 1.00 129.82 336 GLY B CA 1
ATOM 2139 C C . GLY B 1 93 ? 0.624 -2.111 6.985 1.00 124.84 336 GLY B C 1
ATOM 2140 O O . GLY B 1 93 ? 0.037 -2.513 5.973 1.00 122.53 336 GLY B O 1
ATOM 2141 N N . PRO B 1 94 ? 1.486 -1.096 6.946 1.00 116.20 337 PRO B N 1
ATOM 2142 C CA . PRO B 1 94 ? 1.861 -0.496 5.662 1.00 104.61 337 PRO B CA 1
ATOM 2143 C C . PRO B 1 94 ? 2.547 -1.511 4.761 1.00 102.17 337 PRO B C 1
ATOM 2144 O O . PRO B 1 94 ? 3.202 -2.450 5.218 1.00 102.54 337 PRO B O 1
ATOM 2148 N N . VAL B 1 95 ? 2.397 -1.297 3.459 1.00 80.43 338 VAL B N 1
ATOM 2149 C CA . VAL B 1 95 ? 2.703 -2.312 2.461 1.00 58.63 338 VAL B CA 1
ATOM 2150 C C . VAL B 1 95 ? 4.098 -2.120 1.884 1.00 44.12 338 VAL B C 1
ATOM 2151 O O . VAL B 1 95 ? 4.455 -2.756 0.885 1.00 54.04 338 VAL B O 1
ATOM 2155 N N . TYR B 1 96 ? 4.903 -1.255 2.500 1.00 38.78 339 TYR B N 1
ATOM 2156 C CA . TYR B 1 96 ? 6.192 -0.874 1.925 1.00 48.88 339 TYR B CA 1
ATOM 2157 C C . TYR B 1 96 ? 7.302 -1.689 2.583 1.00 42.61 339 TYR B C 1
ATOM 2158 O O . TYR B 1 96 ? 8.049 -1.213 3.433 1.00 47.43 339 TYR B O 1
ATOM 2167 N N . GLY B 1 97 ? 7.420 -2.939 2.150 1.00 40.91 340 GLY B N 1
ATOM 2168 C CA . GLY B 1 97 ? 8.467 -3.816 2.624 1.00 42.17 340 GLY B CA 1
ATOM 2169 C C . GLY B 1 97 ? 8.131 -4.472 3.950 1.00 45.53 340 GLY B C 1
ATOM 2170 O O . GLY B 1 97 ? 7.126 -4.180 4.601 1.00 52.74 340 GLY B O 1
ATOM 2171 N N . ILE B 1 98 ? 9.005 -5.386 4.351 1.00 40.67 341 ILE B N 1
ATOM 2172 C CA . ILE B 1 98 ? 8.856 -6.127 5.599 1.00 43.40 341 ILE B CA 1
ATOM 2173 C C . ILE B 1 98 ? 9.866 -5.489 6.546 1.00 41.17 341 ILE B C 1
ATOM 2174 O O . ILE B 1 98 ? 11.047 -5.844 6.577 1.00 46.55 341 ILE B O 1
ATOM 2179 N N . GLY B 1 99 ? 9.396 -4.522 7.312 1.00 43.32 342 GLY B N 1
ATOM 2180 C CA . GLY B 1 99 ? 10.256 -3.813 8.229 1.00 39.82 342 GLY B CA 1
ATOM 2181 C C . GLY B 1 99 ? 9.429 -2.972 9.170 1.00 39.39 342 GLY B C 1
ATOM 2182 O O . GLY B 1 99 ? 8.221 -3.172 9.308 1.00 46.56 342 GLY B O 1
ATOM 2183 N N . THR B 1 100 ? 10.088 -2.023 9.818 1.00 39.24 343 THR B N 1
ATOM 2184 C CA . THR B 1 100 ? 9.416 -1.133 10.753 1.00 39.79 343 THR B CA 1
ATOM 2185 C C . THR B 1 100 ? 9.034 0.143 10.019 1.00 39.54 343 THR B C 1
ATOM 2186 O O . THR B 1 100 ? 9.889 0.795 9.414 1.00 31.73 343 THR B O 1
ATOM 2190 N N . HIS B 1 101 ? 7.755 0.483 10.053 1.00 32.74 344 HIS B N 1
ATOM 2191 C CA . HIS B 1 101 ? 7.239 1.631 9.324 1.00 33.10 344 HIS B CA 1
ATOM 2192 C C . HIS B 1 101 ? 6.986 2.775 10.296 1.00 35.18 344 HIS B C 1
ATOM 2193 O O . HIS B 1 101 ? 6.414 2.572 11.370 1.00 35.41 344 HIS B O 1
ATOM 2200 N N . LEU B 1 102 ? 7.443 3.961 9.932 1.00 34.18 345 LEU B N 1
ATOM 2201 C CA . LEU B 1 102 ? 7.334 5.138 10.771 1.00 26.67 345 LEU B CA 1
ATOM 2202 C C . LEU B 1 102 ? 6.753 6.289 9.966 1.00 35.14 345 LEU B C 1
ATOM 2203 O O . LEU B 1 102 ? 6.906 6.357 8.743 1.00 28.92 345 LEU B O 1
ATOM 2208 N N . ALA B 1 103 ? 6.093 7.198 10.667 1.00 36.42 346 ALA B N 1
ATOM 2209 C CA . ALA B 1 103 ? 5.540 8.328 9.937 1.00 35.17 346 ALA B CA 1
ATOM 2210 C C . ALA B 1 103 ? 6.414 9.559 10.132 1.00 34.77 346 ALA B C 1
ATOM 2211 O O . ALA B 1 103 ? 6.962 9.764 11.226 1.00 31.96 346 ALA B O 1
ATOM 2213 N N . PRO B 1 104 ? 6.577 10.360 9.082 1.00 30.17 347 PRO B N 1
ATOM 2214 C CA . PRO B 1 104 ? 7.380 11.582 9.199 1.00 39.77 347 PRO B CA 1
ATOM 2215 C C . PRO B 1 104 ? 6.863 12.496 10.301 1.00 40.28 347 PRO B C 1
ATOM 2216 O O . PRO B 1 104 ? 5.694 12.448 10.692 1.00 35.83 347 PRO B O 1
ATOM 2220 N N . ALA B 1 105 ? 7.768 13.357 10.781 1.00 37.82 348 ALA B N 1
ATOM 2221 C CA . ALA B 1 105 ? 7.501 14.172 11.966 1.00 41.26 348 ALA B CA 1
ATOM 2222 C C . ALA B 1 105 ? 6.186 14.934 11.862 1.00 36.31 348 ALA B C 1
ATOM 2223 O O . ALA B 1 105 ? 5.447 15.051 12.847 1.00 44.07 348 ALA B O 1
ATOM 2225 N N . ASN B 1 106 ? 5.875 15.457 10.683 1.00 37.86 349 ASN B N 1
ATOM 2226 C CA . ASN B 1 106 ? 4.670 16.251 10.492 1.00 45.14 349 ASN B CA 1
ATOM 2227 C C . ASN B 1 106 ? 3.459 15.414 10.090 1.00 51.28 349 ASN B C 1
ATOM 2228 O O . ASN B 1 106 ? 2.419 15.980 9.738 1.00 52.79 349 ASN B O 1
ATOM 2233 N N . CYS B 1 107 ? 3.569 14.088 10.140 1.00 41.53 350 CYS B N 1
ATOM 2234 C CA . CYS B 1 107 ? 2.503 13.176 9.741 1.00 50.04 350 CYS B CA 1
ATOM 2235 C C . CYS B 1 107 ? 2.051 12.295 10.903 1.00 51.26 350 CYS B C 1
ATOM 2236 O O . CYS B 1 107 ? 1.848 11.088 10.745 1.00 46.10 350 CYS B O 1
ATOM 2239 N N . ALA B 1 108 ? 1.886 12.885 12.090 1.00 43.44 351 ALA B N 1
ATOM 2240 C CA . ALA B 1 108 ? 1.431 12.098 13.232 1.00 50.06 351 ALA B CA 1
ATOM 2241 C C . ALA B 1 108 ? 0.053 11.505 12.975 1.00 62.49 351 ALA B C 1
ATOM 2242 O O . ALA B 1 108 ? -0.266 10.428 13.491 1.00 59.72 351 ALA B O 1
ATOM 2244 N N . GLN B 1 109 ? -0.764 12.182 12.164 1.00 66.10 352 GLN B N 1
ATOM 2245 C CA . GLN B 1 109 ? -2.070 11.651 11.790 1.00 64.90 352 GLN B CA 1
ATOM 2246 C C . GLN B 1 109 ? -1.942 10.382 10.952 1.00 62.81 352 GLN B C 1
ATOM 2247 O O . GLN B 1 109 ? -2.799 9.496 11.038 1.00 65.64 352 GLN B O 1
ATOM 2253 N N . THR B 1 110 ? -0.901 10.285 10.123 1.00 54.55 353 THR B N 1
ATOM 2254 C CA . THR B 1 110 ? -0.671 9.058 9.366 1.00 69.01 353 THR B CA 1
ATOM 2255 C C . THR B 1 110 ? -0.315 7.909 10.298 1.00 66.74 353 THR B C 1
ATOM 2256 O O . THR B 1 110 ? -0.839 6.798 10.160 1.00 72.52 353 THR B O 1
ATOM 2260 N N . CYS B 1 111 ? 0.571 8.163 11.264 1.00 67.25 354 CYS B N 1
ATOM 2261 C CA . CYS B 1 111 ? 0.865 7.162 12.282 1.00 63.46 354 CYS B CA 1
ATOM 2262 C C . CYS B 1 111 ? -0.391 6.750 13.038 1.00 71.37 354 CYS B C 1
ATOM 2263 O O . CYS B 1 111 ? -0.501 5.603 13.483 1.00 71.70 354 CYS B O 1
ATOM 2266 N N . ALA B 1 112 ? -1.359 7.659 13.160 1.00 72.78 355 ALA B N 1
ATOM 2267 C CA . ALA B 1 112 ? -2.620 7.328 13.812 1.00 77.37 355 ALA B CA 1
ATOM 2268 C C . ALA B 1 112 ? -3.431 6.342 12.979 1.00 91.21 355 ALA B C 1
ATOM 2269 O O . ALA B 1 112 ? -3.978 5.368 13.510 1.00 87.57 355 ALA B O 1
ATOM 2271 N N . SER B 1 113 ? -3.515 6.579 11.665 1.00 87.11 356 SER B N 1
ATOM 2272 C CA . SER B 1 113 ? -4.327 5.730 10.798 1.00 90.54 356 SER B CA 1
ATOM 2273 C C . SER B 1 113 ? -3.784 4.311 10.699 1.00 95.89 356 SER B C 1
ATOM 2274 O O . SER B 1 113 ? -4.554 3.377 10.444 1.00 104.46 356 SER B O 1
ATOM 2277 N N . TYR B 1 114 ? -2.482 4.122 10.900 1.00 96.82 357 TYR B N 1
ATOM 2278 C CA . TYR B 1 114 ? -1.866 2.805 10.812 1.00 101.13 357 TYR B CA 1
ATOM 2279 C C . TYR B 1 114 ? -1.621 2.167 12.174 1.00 103.01 357 TYR B C 1
ATOM 2280 O O . TYR B 1 114 ? -1.081 1.057 12.235 1.00 105.15 357 TYR B O 1
ATOM 2289 N N A SER B 1 115 ? -1.992 2.835 13.261 0.50 96.02 358 SER B N 1
ATOM 2290 N N B SER B 1 115 ? -2.004 2.834 13.260 0.50 96.05 358 SER B N 1
ATOM 2291 C CA A SER B 1 115 ? -1.844 2.286 14.600 0.50 92.50 358 SER B CA 1
ATOM 2292 C CA B SER B 1 115 ? -1.855 2.299 14.604 0.50 92.53 358 SER B CA 1
ATOM 2293 C C A SER B 1 115 ? -3.191 1.796 15.124 0.50 91.97 358 SER B C 1
ATOM 2294 C C B SER B 1 115 ? -3.198 1.803 15.131 0.50 91.95 358 SER B C 1
ATOM 2295 O O A SER B 1 115 ? -4.253 2.094 14.573 0.50 94.17 358 SER B O 1
ATOM 2296 O O B SER B 1 115 ? -4.264 2.107 14.589 0.50 94.19 358 SER B O 1
ATOM 2301 N N . ASP B 1 116 ? -3.132 1.031 16.209 1.00 84.12 359 ASP B N 1
ATOM 2302 C CA . ASP B 1 116 ? -4.313 0.410 16.786 1.00 77.69 359 ASP B CA 1
ATOM 2303 C C . ASP B 1 116 ? -4.999 1.347 17.774 1.00 78.42 359 ASP B C 1
ATOM 2304 O O . ASP B 1 116 ? -4.375 2.238 18.359 1.00 72.71 359 ASP B O 1
ATOM 2309 N N . ILE B 1 117 ? -6.303 1.142 17.946 1.00 64.28 360 ILE B N 1
ATOM 2310 C CA . ILE B 1 117 ? -7.098 1.848 18.945 1.00 64.34 360 ILE B CA 1
ATOM 2311 C C . ILE B 1 117 ? -7.710 0.801 19.865 1.00 69.05 360 ILE B C 1
ATOM 2312 O O . ILE B 1 117 ? -8.411 -0.107 19.402 1.00 75.70 360 ILE B O 1
ATOM 2317 N N . ASP B 1 118 ? -7.446 0.929 21.163 1.00 61.97 361 ASP B N 1
ATOM 2318 C CA . ASP B 1 118 ? -7.765 -0.122 22.117 1.00 61.16 361 ASP B CA 1
ATOM 2319 C C . ASP B 1 118 ? -9.184 0.053 22.656 1.00 63.93 361 ASP B C 1
ATOM 2320 O O . ASP B 1 118 ? -9.970 0.865 22.162 1.00 69.95 361 ASP B O 1
ATOM 2325 N N . GLU B 1 119 ? -9.517 -0.733 23.684 1.00 73.62 362 GLU B N 1
ATOM 2326 C CA . GLU B 1 119 ? -10.874 -0.773 24.220 1.00 74.25 362 GLU B CA 1
ATOM 2327 C C . GLU B 1 119 ? -11.275 0.547 24.866 1.00 68.81 362 GLU B C 1
ATOM 2328 O O . GLU B 1 119 ? -12.466 0.876 24.914 1.00 64.96 362 GLU B O 1
ATOM 2334 N N . ASN B 1 120 ? -10.312 1.301 25.383 1.00 65.54 363 ASN B N 1
ATOM 2335 C CA . ASN B 1 120 ? -10.583 2.575 26.032 1.00 72.07 363 ASN B CA 1
ATOM 2336 C C . ASN B 1 120 ? -10.515 3.756 25.072 1.00 59.20 363 ASN B C 1
ATOM 2337 O O . ASN B 1 120 ? -10.527 4.906 25.523 1.00 63.23 363 ASN B O 1
ATOM 2342 N N . GLY B 1 121 ? -10.450 3.500 23.770 1.00 56.77 364 GLY B N 1
ATOM 2343 C CA . GLY B 1 121 ? -10.374 4.573 22.797 1.00 56.12 364 GLY B CA 1
ATOM 2344 C C . GLY B 1 121 ? -9.069 5.336 22.851 1.00 64.84 364 GLY B C 1
ATOM 2345 O O . GLY B 1 121 ? -9.066 6.562 22.682 1.00 72.79 364 GLY B O 1
ATOM 2346 N N . ILE B 1 122 ? -7.954 4.644 23.078 1.00 60.44 365 ILE B N 1
ATOM 2347 C CA . ILE B 1 122 ? -6.673 5.288 23.338 1.00 55.76 365 ILE B CA 1
ATOM 2348 C C . ILE B 1 122 ? -5.659 4.824 22.306 1.00 51.59 365 ILE B C 1
ATOM 2349 O O . ILE B 1 122 ? -5.596 3.640 21.958 1.00 54.11 365 ILE B O 1
ATOM 2362 N N . ARG B 1 124 ? -1.464 5.080 20.932 1.00 41.97 367 ARG B N 1
ATOM 2363 C CA . ARG B 1 124 ? -0.124 5.188 21.493 1.00 42.98 367 ARG B CA 1
ATOM 2364 C C . ARG B 1 124 ? 0.925 5.222 20.391 1.00 40.00 367 ARG B C 1
ATOM 2365 O O . ARG B 1 124 ? 0.846 4.472 19.416 1.00 44.53 367 ARG B O 1
ATOM 2389 N N . LEU B 1 127 ? 7.717 9.376 19.632 1.00 34.32 370 LEU B N 1
ATOM 2390 C CA . LEU B 1 127 ? 8.529 10.291 18.842 1.00 33.54 370 LEU B CA 1
ATOM 2391 C C . LEU B 1 127 ? 9.975 9.814 18.897 1.00 29.05 370 LEU B C 1
ATOM 2392 O O . LEU B 1 127 ? 10.626 9.887 19.944 1.00 26.58 370 LEU B O 1
ATOM 2397 N N . CYS B 1 128 ? 10.483 9.332 17.768 1.00 33.52 371 CYS B N 1
ATOM 2398 C CA . CYS B 1 128 ? 11.824 8.773 17.689 1.00 32.08 371 CYS B CA 1
ATOM 2399 C C . CYS B 1 128 ? 12.725 9.656 16.841 1.00 26.43 371 CYS B C 1
ATOM 2400 O O . CYS B 1 128 ? 12.262 10.350 15.931 1.00 30.24 371 CYS B O 1
ATOM 2403 N N . ARG B 1 129 ? 14.018 9.637 17.158 1.00 24.16 372 ARG B N 1
ATOM 2404 C CA . ARG B 1 129 ? 15.038 10.036 16.195 1.00 29.25 372 ARG B CA 1
ATOM 2405 C C . ARG B 1 129 ? 15.475 8.793 15.426 1.00 35.51 372 ARG B C 1
ATOM 2406 O O . ARG B 1 129 ? 15.807 7.768 16.035 1.00 25.74 372 ARG B O 1
ATOM 2414 N N . VAL B 1 130 ? 15.462 8.876 14.096 1.00 28.39 373 VAL B N 1
ATOM 2415 C CA . VAL B 1 130 ? 15.768 7.731 13.244 1.00 27.45 373 VAL B CA 1
ATOM 2416 C C . VAL B 1 130 ? 16.959 8.075 12.360 1.00 25.99 373 VAL B C 1
ATOM 2417 O O . VAL B 1 130 ? 16.974 9.121 11.699 1.00 32.50 373 VAL B O 1
ATOM 2421 N N . ILE B 1 131 ? 17.959 7.198 12.358 1.00 22.54 374 ILE B N 1
ATOM 2422 C CA . ILE B 1 131 ? 19.073 7.286 11.416 1.00 23.89 374 ILE B CA 1
ATOM 2423 C C . ILE B 1 131 ? 18.640 6.638 10.104 1.00 26.84 374 ILE B C 1
ATOM 2424 O O . ILE B 1 131 ? 18.526 5.414 10.022 1.00 28.66 374 ILE B O 1
ATOM 2437 N N . GLY B 1 133 ? 20.235 7.298 7.012 1.00 27.53 376 GLY B N 1
ATOM 2438 C CA . GLY B 1 133 ? 21.346 7.153 6.085 1.00 27.67 376 GLY B CA 1
ATOM 2439 C C . GLY B 1 133 ? 20.923 7.433 4.655 1.00 26.75 376 GLY B C 1
ATOM 2440 O O . GLY B 1 133 ? 20.124 8.336 4.381 1.00 30.71 376 GLY B O 1
ATOM 2441 N N . ASN B 1 134 ? 21.457 6.645 3.727 1.00 30.49 377 ASN B N 1
ATOM 2442 C CA . ASN B 1 134 ? 21.053 6.736 2.330 1.00 31.98 377 ASN B CA 1
ATOM 2443 C C . ASN B 1 134 ? 19.711 6.033 2.148 1.00 28.70 377 ASN B C 1
ATOM 2444 O O . ASN B 1 134 ? 19.559 4.872 2.542 1.00 25.47 377 ASN B O 1
ATOM 2449 N N . VAL B 1 135 ? 18.745 6.718 1.525 1.00 25.23 378 VAL B N 1
ATOM 2450 C CA . VAL B 1 135 ? 17.411 6.155 1.346 1.00 27.54 378 VAL B CA 1
ATOM 2451 C C . VAL B 1 135 ? 17.225 5.703 -0.101 1.00 27.86 378 VAL B C 1
ATOM 2452 O O . VAL B 1 135 ? 17.813 6.263 -1.038 1.00 30.70 378 VAL B O 1
ATOM 2456 N N . GLU B 1 136 ? 16.382 4.681 -0.281 1.00 27.75 379 GLU B N 1
ATOM 2457 C CA . GLU B 1 136 ? 15.909 4.231 -1.588 1.00 30.06 379 GLU B CA 1
ATOM 2458 C C . GLU B 1 136 ? 14.393 4.077 -1.549 1.00 34.16 379 GLU B C 1
ATOM 2459 O O . GLU B 1 136 ? 13.785 3.965 -0.477 1.00 29.82 379 GLU B O 1
ATOM 2465 N N . VAL B 1 137 ? 13.791 4.042 -2.736 1.00 31.16 380 VAL B N 1
ATOM 2466 C CA . VAL B 1 137 ? 12.350 3.838 -2.867 1.00 34.43 380 VAL B CA 1
ATOM 2467 C C . VAL B 1 137 ? 12.015 2.375 -2.623 1.00 31.16 380 VAL B C 1
ATOM 2468 O O . VAL B 1 137 ? 12.693 1.467 -3.128 1.00 33.71 380 VAL B O 1
ATOM 2472 N N . VAL B 1 138 ? 10.963 2.141 -1.843 1.00 32.64 381 VAL B N 1
ATOM 2473 C CA . VAL B 1 138 ? 10.374 0.821 -1.663 1.00 31.25 381 VAL B CA 1
ATOM 2474 C C . VAL B 1 138 ? 8.987 0.847 -2.286 1.00 36.65 381 VAL B C 1
ATOM 2475 O O . VAL B 1 138 ? 8.207 1.772 -2.035 1.00 46.93 381 VAL B O 1
ATOM 2479 N N . LEU B 1 139 ? 8.685 -0.160 -3.094 1.00 37.68 382 LEU B N 1
ATOM 2480 C CA . LEU B 1 139 ? 7.429 -0.197 -3.821 1.00 44.29 382 LEU B CA 1
ATOM 2481 C C . LEU B 1 139 ? 6.288 -0.673 -2.924 1.00 38.54 382 LEU B C 1
ATOM 2482 O O . LEU B 1 139 ? 6.491 -1.499 -2.031 1.00 37.85 382 LEU B O 1
ATOM 2487 N N . PRO B 1 140 ? 5.067 -0.199 -3.166 1.00 44.19 383 PRO B N 1
ATOM 2488 C CA . PRO B 1 140 ? 3.923 -0.724 -2.410 1.00 49.00 383 PRO B CA 1
ATOM 2489 C C . PRO B 1 140 ? 3.739 -2.209 -2.681 1.00 47.21 383 PRO B C 1
ATOM 2490 O O . PRO B 1 140 ? 3.842 -2.670 -3.818 1.00 45.05 383 PRO B O 1
ATOM 2494 N N . GLY B 1 141 ? 3.463 -2.959 -1.616 1.00 49.02 384 GLY B N 1
ATOM 2495 C CA . GLY B 1 141 ? 3.355 -4.399 -1.712 1.00 50.78 384 GLY B CA 1
ATOM 2496 C C . GLY B 1 141 ? 4.672 -5.144 -1.794 1.00 49.88 384 GLY B C 1
ATOM 2497 O O . GLY B 1 141 ? 4.658 -6.372 -1.936 1.00 56.94 384 GLY B O 1
ATOM 2498 N N . SER B 1 142 ? 5.808 -4.453 -1.744 1.00 42.15 385 SER B N 1
ATOM 2499 C CA . SER B 1 142 ? 7.090 -5.139 -1.787 1.00 40.61 385 SER B CA 1
ATOM 2500 C C . SER B 1 142 ? 7.286 -6.002 -0.545 1.00 48.38 385 SER B C 1
ATOM 2501 O O . SER B 1 142 ? 6.836 -5.661 0.551 1.00 53.12 385 SER B O 1
ATOM 2504 N N . LYS B 1 143 ? 7.974 -7.132 -0.723 1.00 41.23 386 LYS B N 1
ATOM 2505 C CA . LYS B 1 143 ? 8.391 -7.976 0.388 1.00 41.59 386 LYS B CA 1
ATOM 2506 C C . LYS B 1 143 ? 9.872 -7.816 0.714 1.00 41.22 386 LYS B C 1
ATOM 2507 O O . LYS B 1 143 ? 10.471 -8.712 1.318 1.00 42.50 386 LYS B O 1
ATOM 2513 N N . GLN B 1 144 ? 10.463 -6.688 0.329 1.00 35.89 387 GLN B N 1
ATOM 2514 C CA . GLN B 1 144 ? 11.839 -6.380 0.686 1.00 33.99 387 GLN B CA 1
ATOM 2515 C C . GLN B 1 144 ? 12.013 -6.331 2.203 1.00 46.42 387 GLN B C 1
ATOM 2516 O O . GLN B 1 144 ? 11.161 -5.803 2.925 1.00 40.66 387 GLN B O 1
ATOM 2522 N N . PHE B 1 145 ? 13.129 -6.891 2.693 1.00 38.65 388 PHE B N 1
ATOM 2523 C CA . PHE B 1 145 ? 13.423 -6.901 4.122 1.00 39.80 388 PHE B CA 1
ATOM 2524 C C . PHE B 1 145 ? 14.809 -6.370 4.468 1.00 40.74 388 PHE B C 1
ATOM 2525 O O . PHE B 1 145 ? 15.178 -6.369 5.648 1.00 39.06 388 PHE B O 1
ATOM 2533 N N . GLN B 1 146 ? 15.577 -5.917 3.489 1.00 34.28 389 GLN B N 1
ATOM 2534 C CA . GLN B 1 146 ? 16.914 -5.394 3.733 1.00 36.27 389 GLN B CA 1
ATOM 2535 C C . GLN B 1 146 ? 17.226 -4.397 2.628 1.00 37.32 389 GLN B C 1
ATOM 2536 O O . GLN B 1 146 ? 16.522 -4.344 1.616 1.00 35.20 389 GLN B O 1
ATOM 2542 N N . PRO B 1 147 ? 18.275 -3.585 2.795 1.00 38.11 390 PRO B N 1
ATOM 2543 C CA . PRO B 1 147 ? 18.640 -2.659 1.715 1.00 32.44 390 PRO B CA 1
ATOM 2544 C C . PRO B 1 147 ? 18.940 -3.417 0.431 1.00 35.36 390 PRO B C 1
ATOM 2545 O O . PRO B 1 147 ? 19.455 -4.535 0.450 1.00 31.67 390 PRO B O 1
ATOM 2549 N N . THR B 1 148 ? 18.583 -2.805 -0.698 1.00 30.90 391 THR B N 1
ATOM 2550 C CA . THR B 1 148 ? 18.786 -3.476 -1.976 1.00 38.08 391 THR B CA 1
ATOM 2551 C C . THR B 1 148 ? 20.247 -3.861 -2.152 1.00 45.95 391 THR B C 1
ATOM 2552 O O . THR B 1 148 ? 20.558 -4.993 -2.546 1.00 36.82 391 THR B O 1
ATOM 2556 N N . ASN B 1 149 ? 21.157 -2.954 -1.807 1.00 40.35 392 ASN B N 1
ATOM 2557 C CA . ASN B 1 149 ? 22.580 -3.237 -1.910 1.00 40.62 392 ASN B CA 1
ATOM 2558 C C . ASN B 1 149 ? 23.318 -2.324 -0.941 1.00 32.40 392 ASN B C 1
ATOM 2559 O O . ASN B 1 149 ? 22.713 -1.503 -0.247 1.00 32.55 392 ASN B O 1
ATOM 2564 N N . GLU B 1 150 ? 24.647 -2.443 -0.943 1.00 30.62 393 GLU B N 1
ATOM 2565 C CA . GLU B 1 150 ? 25.505 -1.818 0.054 1.00 28.21 393 GLU B CA 1
ATOM 2566 C C . GLU B 1 150 ? 25.403 -0.299 0.068 1.00 29.84 393 GLU B C 1
ATOM 2567 O O . GLU B 1 150 ? 25.884 0.326 1.021 1.00 35.87 393 GLU B O 1
ATOM 2573 N N . ARG B 1 151 ? 24.791 0.311 -0.947 1.00 36.92 394 ARG B N 1
ATOM 2574 C CA . ARG B 1 151 ? 24.752 1.764 -1.056 1.00 27.87 394 ARG B CA 1
ATOM 2575 C C . ARG B 1 151 ? 23.617 2.394 -0.256 1.00 28.14 394 ARG B C 1
ATOM 2576 O O . ARG B 1 151 ? 23.602 3.616 -0.082 1.00 29.15 394 ARG B O 1
ATOM 2584 N N . PHE B 1 152 ? 22.677 1.603 0.244 1.00 34.17 395 PHE B N 1
ATOM 2585 C CA . PHE B 1 152 ? 21.489 2.138 0.889 1.00 36.14 395 PHE B CA 1
ATOM 2586 C C . PHE B 1 152 ? 21.363 1.623 2.321 1.00 28.31 395 PHE B C 1
ATOM 2587 O O . PHE B 1 152 ? 21.949 0.604 2.697 1.00 32.03 395 PHE B O 1
ATOM 2595 N N . ASP B 1 153 ? 20.624 2.380 3.132 1.00 34.08 396 ASP B N 1
ATOM 2596 C CA . ASP B 1 153 ? 20.395 2.059 4.537 1.00 30.39 396 ASP B CA 1
ATOM 2597 C C . ASP B 1 153 ? 18.925 1.809 4.843 1.00 25.45 396 ASP B C 1
ATOM 2598 O O . ASP B 1 153 ? 18.596 0.823 5.514 1.00 27.12 396 ASP B O 1
ATOM 2603 N N . SER B 1 154 ? 18.026 2.660 4.355 1.00 24.05 397 SER B N 1
ATOM 2604 C CA . SER B 1 154 ? 16.619 2.609 4.730 1.00 32.39 397 SER B CA 1
ATOM 2605 C C . SER B 1 154 ? 15.772 2.878 3.495 1.00 23.67 397 SER B C 1
ATOM 2606 O O . SER B 1 154 ? 16.290 3.177 2.415 1.00 25.37 397 SER B O 1
ATOM 2609 N N . GLY B 1 155 ? 14.457 2.805 3.670 1.00 24.93 398 GLY B N 1
ATOM 2610 C CA . GLY B 1 155 ? 13.522 2.975 2.577 1.00 25.09 398 GLY B CA 1
ATOM 2611 C C . GLY B 1 155 ? 12.578 4.139 2.815 1.00 28.55 398 GLY B C 1
ATOM 2612 O O . GLY B 1 155 ? 12.302 4.513 3.953 1.00 33.89 398 GLY B O 1
ATOM 2613 N N . VAL B 1 156 ? 12.098 4.725 1.716 1.00 30.05 399 VAL B N 1
ATOM 2614 C CA . VAL B 1 156 ? 10.976 5.650 1.734 1.00 28.45 399 VAL B CA 1
ATOM 2615 C C . VAL B 1 156 ? 9.994 5.208 0.662 1.00 31.81 399 VAL B C 1
ATOM 2616 O O . VAL B 1 156 ? 10.333 4.450 -0.249 1.00 32.65 399 VAL B O 1
ATOM 2620 N N . ASP B 1 157 ? 8.749 5.666 0.800 1.00 30.25 400 ASP B N 1
ATOM 2621 C CA . ASP B 1 157 ? 7.750 5.375 -0.219 1.00 34.10 400 ASP B CA 1
ATOM 2622 C C . ASP B 1 157 ? 7.877 6.301 -1.420 1.00 42.30 400 ASP B C 1
ATOM 2623 O O . ASP B 1 157 ? 7.537 5.911 -2.545 1.00 38.93 400 ASP B O 1
ATOM 2628 N N . ASP B 1 158 ? 8.406 7.501 -1.207 1.00 34.36 401 ASP B N 1
ATOM 2629 C CA . ASP B 1 158 ? 8.464 8.537 -2.229 1.00 35.10 401 ASP B CA 1
ATOM 2630 C C . ASP B 1 158 ? 9.714 9.362 -1.963 1.00 42.66 401 ASP B C 1
ATOM 2631 O O . ASP B 1 158 ? 9.918 9.833 -0.837 1.00 35.79 401 ASP B O 1
ATOM 2636 N N . LEU B 1 159 ? 10.550 9.518 -2.996 1.00 32.82 402 LEU B N 1
ATOM 2637 C CA . LEU B 1 159 ? 11.831 10.198 -2.829 1.00 31.77 402 LEU B CA 1
ATOM 2638 C C . LEU B 1 159 ? 11.665 11.701 -2.655 1.00 38.32 402 LEU B C 1
ATOM 2639 O O . LEU B 1 159 ? 12.504 12.344 -2.014 1.00 33.79 402 LEU B O 1
ATOM 2644 N N A GLN B 1 160 ? 10.607 12.277 -3.223 0.49 37.19 403 GLN B N 1
ATOM 2645 N N B GLN B 1 160 ? 10.609 12.284 -3.217 0.51 37.18 403 GLN B N 1
ATOM 2646 C CA A GLN B 1 160 ? 10.382 13.715 -3.175 0.49 40.13 403 GLN B CA 1
ATOM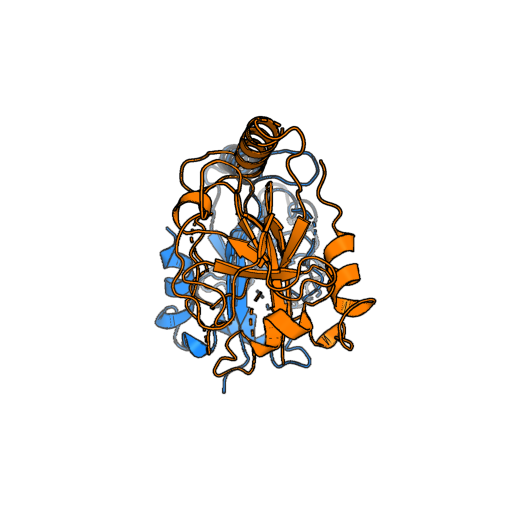 2647 C CA B GLN B 1 160 ? 10.410 13.724 -3.131 0.51 40.11 403 GLN B CA 1
ATOM 2648 C C A GLN B 1 160 ? 9.376 14.138 -2.114 0.49 42.68 403 GLN B C 1
ATOM 2649 C C B GLN B 1 160 ? 9.387 14.135 -2.085 0.51 42.67 403 GLN B C 1
ATOM 2650 O O A GLN B 1 160 ? 9.450 15.269 -1.624 0.49 39.14 403 GLN B O 1
ATOM 2651 O O B GLN B 1 160 ? 9.459 15.258 -1.576 0.51 39.10 403 GLN B O 1
ATOM 2662 N N . LYS B 1 161 ? 8.441 13.262 -1.748 1.00 38.51 404 LYS B N 1
ATOM 2663 C CA . LYS B 1 161 ? 7.366 13.590 -0.812 1.00 44.03 404 LYS B CA 1
ATOM 2664 C C . LYS B 1 161 ? 7.061 12.358 0.027 1.00 44.03 404 LYS B C 1
ATOM 2665 O O . LYS B 1 161 ? 6.039 11.689 -0.165 1.00 44.49 404 LYS B O 1
ATOM 2671 N N . PRO B 1 162 ? 7.945 12.019 0.967 1.00 45.67 405 PRO B N 1
ATOM 2672 C CA . PRO B 1 162 ? 7.782 10.763 1.713 1.00 39.06 405 PRO B CA 1
ATOM 2673 C C . PRO B 1 162 ? 6.598 10.822 2.669 1.00 43.15 405 PRO B C 1
ATOM 2674 O O . PRO B 1 162 ? 6.453 11.765 3.451 1.00 42.79 405 PRO B O 1
ATOM 2678 N N . LYS B 1 163 ? 5.755 9.792 2.606 1.00 36.42 406 LYS B N 1
ATOM 2679 C CA . LYS B 1 163 ? 4.724 9.564 3.609 1.00 38.69 406 LYS B CA 1
ATOM 2680 C C . LYS B 1 163 ? 5.043 8.418 4.560 1.00 37.21 406 LYS B C 1
ATOM 2681 O O . LYS B 1 163 ? 4.345 8.261 5.568 1.00 45.72 406 LYS B O 1
ATOM 2687 N N . HIS B 1 164 ? 6.069 7.617 4.281 1.00 36.46 407 HIS B N 1
ATOM 2688 C CA . HIS B 1 164 ? 6.409 6.494 5.147 1.00 35.40 407 HIS B CA 1
ATOM 2689 C C . HIS B 1 164 ? 7.915 6.302 5.158 1.00 30.68 407 HIS B C 1
ATOM 2690 O O . HIS B 1 164 ? 8.536 6.263 4.092 1.00 33.28 407 HIS B O 1
ATOM 2697 N N . TYR B 1 165 ? 8.482 6.133 6.351 1.00 30.51 408 TYR B N 1
ATOM 2698 C CA . TYR B 1 165 ? 9.866 5.722 6.536 1.00 34.59 408 TYR B CA 1
ATOM 2699 C C . TYR B 1 165 ? 9.902 4.231 6.834 1.00 40.10 408 TYR B C 1
ATOM 2700 O O . TYR B 1 165 ? 9.019 3.703 7.514 1.00 39.88 408 TYR B O 1
ATOM 2709 N N . ILE B 1 166 ? 10.943 3.554 6.346 1.00 36.52 409 ILE B N 1
ATOM 2710 C CA . ILE B 1 166 ? 11.061 2.108 6.506 1.00 28.55 409 ILE B CA 1
ATOM 2711 C C . ILE B 1 166 ? 12.452 1.775 7.036 1.00 35.20 409 ILE B C 1
ATOM 2712 O O . ILE B 1 166 ? 13.454 2.003 6.347 1.00 27.86 409 ILE B O 1
ATOM 2717 N N . ILE B 1 167 ? 12.507 1.212 8.244 1.00 30.36 410 ILE B N 1
ATOM 2718 C CA . ILE B 1 167 ? 13.746 0.777 8.880 1.00 29.14 410 ILE B CA 1
ATOM 2719 C C . ILE B 1 167 ? 13.757 -0.743 8.871 1.00 34.69 410 ILE B C 1
ATOM 2720 O O . ILE B 1 167 ? 12.787 -1.376 9.306 1.00 32.86 410 ILE B O 1
ATOM 2725 N N . TRP B 1 168 ? 14.841 -1.326 8.359 1.00 28.55 411 TRP B N 1
ATOM 2726 C CA . TRP B 1 168 ? 14.937 -2.767 8.194 1.00 34.44 411 TRP B CA 1
ATOM 2727 C C . TRP B 1 168 ? 15.260 -3.447 9.521 1.00 35.56 411 TRP B C 1
ATOM 2728 O O . TRP B 1 168 ? 15.808 -2.838 10.446 1.00 33.98 411 TRP B O 1
ATOM 2739 N N . ASP B 1 169 ? 14.896 -4.731 9.603 1.00 29.53 412 ASP B N 1
ATOM 2740 C CA . ASP B 1 169 ? 15.037 -5.480 10.850 1.00 36.23 412 ASP B CA 1
ATOM 2741 C C . ASP B 1 169 ? 16.445 -5.384 11.416 1.00 38.11 412 ASP B C 1
ATOM 2742 O O . ASP B 1 169 ? 16.627 -5.211 12.627 1.00 37.30 412 ASP B O 1
ATOM 2747 N N . ALA B 1 170 ? 17.453 -5.470 10.550 1.00 33.73 413 ALA B N 1
ATOM 2748 C CA . ALA B 1 170 ? 18.831 -5.455 11.018 1.00 47.58 413 ALA B CA 1
ATOM 2749 C C . ALA B 1 170 ? 19.221 -4.110 11.616 1.00 39.57 413 ALA B C 1
ATOM 2750 O O . ALA B 1 170 ? 20.176 -4.047 12.397 1.00 41.27 413 ALA B O 1
ATOM 2752 N N . ASN B 1 171 ? 18.477 -3.051 11.311 1.00 33.93 414 ASN B N 1
ATOM 2753 C CA . ASN B 1 171 ? 18.793 -1.721 11.800 1.00 34.77 414 ASN B CA 1
ATOM 2754 C C . ASN B 1 171 ? 17.850 -1.252 12.892 1.00 37.54 414 ASN B C 1
ATOM 2755 O O . ASN B 1 171 ? 18.039 -0.150 13.413 1.00 35.99 414 ASN B O 1
ATOM 2760 N N . VAL B 1 172 ? 16.842 -2.051 13.251 1.00 30.44 415 VAL B N 1
ATOM 2761 C CA . VAL B 1 172 ? 15.834 -1.570 14.191 1.00 38.18 415 VAL B CA 1
ATOM 2762 C C . VAL B 1 172 ? 16.475 -1.233 15.531 1.00 43.85 415 VAL B C 1
ATOM 2763 O O . VAL B 1 172 ? 16.227 -0.164 16.103 1.00 44.72 415 VAL B O 1
ATOM 2767 N N . HIS B 1 173 ? 17.346 -2.107 16.023 1.00 42.29 416 HIS B N 1
ATOM 2768 C CA . HIS B 1 173 ? 17.941 -1.962 17.343 1.00 41.50 416 HIS B CA 1
ATOM 2769 C C . HIS B 1 173 ? 19.123 -1.000 17.369 1.00 43.02 416 HIS B C 1
ATOM 2770 O O . HIS B 1 173 ? 19.794 -0.911 18.402 1.00 51.51 416 HIS B O 1
ATOM 2777 N N . ARG B 1 174 ? 19.414 -0.288 16.279 1.00 40.36 417 ARG B N 1
ATOM 2778 C CA . ARG B 1 174 ? 20.515 0.669 16.324 1.00 32.89 417 ARG B CA 1
ATOM 2779 C C . ARG B 1 174 ? 20.230 2.005 15.653 1.00 34.57 417 ARG B C 1
ATOM 2780 O O . ARG B 1 174 ? 20.981 2.953 15.899 1.00 31.27 417 ARG B O 1
ATOM 2788 N N . HIS B 1 175 ? 19.182 2.131 14.840 1.00 28.14 418 HIS B N 1
ATOM 2789 C CA . HIS B 1 175 ? 18.913 3.368 14.118 1.00 30.72 418 HIS B CA 1
ATOM 2790 C C . HIS B 1 175 ? 17.628 4.047 14.558 1.00 30.24 418 HIS B C 1
ATOM 2791 O O . HIS B 1 175 ? 17.310 5.127 14.046 1.00 28.91 418 HIS B O 1
ATOM 2798 N N . ILE B 1 176 ? 16.896 3.467 15.505 1.00 31.03 419 ILE B N 1
ATOM 2799 C CA . ILE B 1 176 ? 15.681 4.066 16.049 1.00 31.88 419 ILE B CA 1
ATOM 2800 C C . ILE B 1 176 ? 15.934 4.392 17.510 1.00 32.93 419 ILE B C 1
ATOM 2801 O O . ILE B 1 176 ? 16.195 3.490 18.316 1.00 32.45 419 ILE B O 1
ATOM 2806 N N . TYR B 1 177 ? 15.856 5.675 17.853 1.00 27.68 420 TYR B N 1
ATOM 2807 C CA . TYR B 1 177 ? 16.020 6.132 19.230 1.00 29.49 420 TYR B CA 1
ATOM 2808 C C . TYR B 1 177 ? 14.677 6.678 19.706 1.00 24.58 420 TYR B C 1
ATOM 2809 O O . TYR B 1 177 ? 14.289 7.786 19.348 1.00 24.75 420 TYR B O 1
ATOM 2818 N N . ALA B 1 178 ? 13.963 5.899 20.503 1.00 27.44 421 ALA B N 1
ATOM 2819 C CA . ALA B 1 178 ? 12.694 6.372 21.037 1.00 32.58 421 ALA B CA 1
ATOM 2820 C C . ALA B 1 178 ? 12.975 7.441 22.086 1.00 25.93 421 ALA B C 1
ATOM 2821 O O . ALA B 1 178 ? 13.754 7.219 23.017 1.00 30.93 421 ALA B O 1
ATOM 2823 N N . GLU B 1 179 ? 12.386 8.616 21.907 1.00 27.08 422 GLU B N 1
ATOM 2824 C CA . GLU B 1 179 ? 12.697 9.761 22.750 1.00 37.24 422 GLU B CA 1
ATOM 2825 C C . GLU B 1 179 ? 11.528 10.206 23.615 1.00 33.33 422 GLU B C 1
ATOM 2826 O O . GLU B 1 179 ? 11.732 10.563 24.777 1.00 37.84 422 GLU B O 1
ATOM 2832 N N . TYR B 1 180 ? 10.304 10.175 23.089 1.00 29.69 423 TYR B N 1
ATOM 2833 C CA . TYR B 1 180 ? 9.116 10.502 23.865 1.00 37.77 423 TYR B CA 1
ATOM 2834 C C . TYR B 1 180 ? 8.036 9.465 23.612 1.00 33.68 423 TYR B C 1
ATOM 2835 O O . TYR B 1 180 ? 7.824 9.039 22.472 1.00 36.87 423 TYR B O 1
ATOM 2844 N N . ALA B 1 181 ? 7.354 9.071 24.678 1.00 31.51 424 ALA B N 1
ATOM 2845 C CA . ALA B 1 181 ? 6.141 8.274 24.590 1.00 38.26 424 ALA B CA 1
ATOM 2846 C C . ALA B 1 181 ? 4.942 9.208 24.642 1.00 38.41 424 ALA B C 1
ATOM 2847 O O . ALA B 1 181 ? 4.909 10.144 25.447 1.00 36.52 424 ALA B O 1
ATOM 2849 N N . VAL B 1 182 ? 3.972 8.973 23.762 1.00 36.63 425 VAL B N 1
ATOM 2850 C CA . VAL B 1 182 ? 2.810 9.844 23.629 1.00 33.98 425 VAL B CA 1
ATOM 2851 C C . VAL B 1 182 ? 1.552 8.998 23.698 1.00 33.95 425 VAL B C 1
ATOM 2852 O O . VAL B 1 182 ? 1.422 8.008 22.972 1.00 38.57 425 VAL B O 1
ATOM 2856 N N . VAL B 1 183 ? 0.629 9.388 24.571 1.00 38.68 426 VAL B N 1
ATOM 2857 C CA . VAL B 1 183 ? -0.622 8.671 24.777 1.00 37.06 426 VAL B CA 1
ATOM 2858 C C . VAL B 1 183 ? -1.753 9.617 24.404 1.00 44.14 426 VAL B C 1
ATOM 2859 O O . VAL B 1 183 ? -1.843 10.727 24.944 1.00 39.49 426 VAL B O 1
ATOM 2863 N N . ILE B 1 184 ? -2.614 9.173 23.487 1.00 39.89 427 ILE B N 1
ATOM 2864 C CA . ILE B 1 184 ? -3.605 10.029 22.851 1.00 44.63 427 ILE B CA 1
ATOM 2865 C C . ILE B 1 184 ? -4.982 9.390 22.965 1.00 48.10 427 ILE B C 1
ATOM 2866 O O . ILE B 1 184 ? -5.141 8.192 22.703 1.00 51.98 427 ILE B O 1
ATOM 2871 N N . LYS B 1 185 ? -5.971 10.185 23.362 1.00 47.69 428 LYS B N 1
ATOM 2872 C CA . LYS B 1 185 ? -7.370 9.783 23.272 1.00 58.14 428 LYS B CA 1
ATOM 2873 C C . LYS B 1 185 ? -7.893 10.128 21.883 1.00 66.22 428 LYS B C 1
ATOM 2874 O O . LYS B 1 185 ? -7.956 11.309 21.518 1.00 62.40 428 LYS B O 1
ATOM 2880 N N . ALA B 1 186 ? -8.290 9.106 21.129 1.00 64.21 429 ALA B N 1
ATOM 2881 C CA . ALA B 1 186 ? -8.894 9.289 19.810 1.00 76.77 429 ALA B CA 1
ATOM 2882 C C . ALA B 1 186 ? -10.082 10.256 19.864 1.00 76.28 429 ALA B C 1
ATOM 2883 O O . ALA B 1 186 ? -11.022 10.155 19.073 1.00 83.30 429 ALA B O 1
#